Protein AF-0000000085147794 (afdb_homodimer)

Organism: Naumovozyma dairenensis (strain ATCC 10597 / BCRC 20456 / CBS 421 / NBRC 0211 / NRRL Y-12639) (NCBI:txid1071378)

Structure (mmCIF, N/CA/C/O backbone):
data_AF-0000000085147794-model_v1
#
loop_
_entity.id
_entity.type
_entity.pdbx_description
1 polymer 'Tubulin-specific chaperone A'
#
loop_
_atom_site.group_PDB
_atom_site.id
_atom_site.type_symbol
_atom_site.label_atom_id
_atom_site.label_alt_id
_atom_site.label_comp_id
_atom_site.label_asym_id
_atom_site.label_entity_id
_atom_site.label_seq_id
_atom_site.pdbx_PDB_ins_code
_atom_site.Cartn_x
_atom_site.Cartn_y
_atom_site.Cartn_z
_atom_site.occupancy
_atom_site.B_iso_or_equiv
_atom_site.auth_seq_id
_atom_site.auth_comp_id
_atom_site.auth_asym_id
_atom_site.auth_atom_id
_atom_site.pdbx_PDB_model_num
ATOM 1 N N . MET A 1 1 ? 13.633 -27.766 -1.157 1 77.5 1 MET A N 1
ATOM 2 C CA . MET A 1 1 ? 13.266 -28.203 -2.498 1 77.5 1 MET A CA 1
ATOM 3 C C . MET A 1 1 ? 12.625 -27.062 -3.291 1 77.5 1 MET A C 1
ATOM 5 O O . MET A 1 1 ? 12.062 -26.141 -2.707 1 77.5 1 MET A O 1
ATOM 9 N N . ALA A 1 2 ? 12.828 -27.062 -4.547 1 85.75 2 ALA A N 1
ATOM 10 C CA . ALA A 1 2 ? 12.25 -26.031 -5.406 1 85.75 2 ALA A CA 1
ATOM 11 C C . ALA A 1 2 ? 10.727 -26.094 -5.375 1 85.75 2 ALA A C 1
ATOM 13 O O . ALA A 1 2 ? 10.141 -27.172 -5.285 1 85.75 2 ALA A O 1
ATOM 14 N N . PRO A 1 3 ? 10.023 -24.969 -5.367 1 91.44 3 PRO A N 1
ATOM 15 C CA . PRO A 1 3 ? 8.562 -24.984 -5.379 1 91.44 3 PRO A CA 1
ATOM 16 C C . PRO A 1 3 ? 7.988 -25.594 -6.66 1 91.44 3 PRO A C 1
ATOM 18 O O . PRO A 1 3 ? 8.609 -25.5 -7.723 1 91.44 3 PRO A O 1
ATOM 21 N N . THR A 1 4 ? 6.832 -26.25 -6.461 1 94.56 4 THR A N 1
ATOM 22 C CA . THR A 1 4 ? 6.125 -26.766 -7.625 1 94.56 4 THR A CA 1
ATOM 23 C C . THR A 1 4 ? 5.363 -25.656 -8.344 1 94.56 4 THR A C 1
ATOM 25 O O . THR A 1 4 ? 5.234 -24.547 -7.816 1 94.56 4 THR A O 1
ATOM 28 N N . GLN A 1 5 ? 4.828 -25.906 -9.523 1 95.62 5 GLN A N 1
ATOM 29 C CA . GLN A 1 5 ? 4.008 -24.938 -10.234 1 95.62 5 GLN A CA 1
ATOM 30 C C . GLN A 1 5 ? 2.75 -24.578 -9.445 1 95.62 5 GLN A C 1
ATOM 32 O O . GLN A 1 5 ? 2.328 -23.422 -9.422 1 95.62 5 GLN A O 1
ATOM 37 N N . LEU A 1 6 ? 2.217 -25.609 -8.836 1 97.81 6 LEU A N 1
ATOM 38 C CA . LEU A 1 6 ? 1.036 -25.375 -8.016 1 97.81 6 LEU A CA 1
ATOM 39 C C . LEU A 1 6 ? 1.354 -24.422 -6.867 1 97.81 6 LEU A C 1
ATOM 41 O O . LEU A 1 6 ? 0.597 -23.484 -6.605 1 97.81 6 LEU A O 1
ATOM 45 N N . GLU A 1 7 ? 2.432 -24.641 -6.215 1 97.06 7 GLU A N 1
ATOM 46 C CA . GLU A 1 7 ? 2.836 -23.797 -5.09 1 97.06 7 GLU A CA 1
ATOM 47 C C . GLU A 1 7 ? 3.102 -22.375 -5.535 1 97.06 7 GLU A C 1
ATOM 49 O O . GLU A 1 7 ? 2.699 -21.422 -4.859 1 97.06 7 GLU A O 1
ATOM 54 N N . ILE A 1 8 ? 3.705 -22.234 -6.652 1 97.81 8 ILE A N 1
ATOM 55 C CA . ILE A 1 8 ? 4.07 -20.922 -7.16 1 97.81 8 ILE A CA 1
ATOM 56 C C . ILE A 1 8 ? 2.807 -20.125 -7.473 1 97.81 8 ILE A C 1
ATOM 58 O O . ILE A 1 8 ? 2.67 -18.969 -7.043 1 97.81 8 ILE A O 1
ATOM 62 N N . LYS A 1 9 ? 1.927 -20.719 -8.141 1 98.5 9 LYS A N 1
ATOM 63 C CA . LYS A 1 9 ? 0.694 -20.047 -8.523 1 98.5 9 LYS A CA 1
ATOM 64 C C . LYS A 1 9 ? -0.167 -19.734 -7.305 1 98.5 9 LYS A C 1
ATOM 66 O O . LYS A 1 9 ? -0.75 -18.656 -7.207 1 98.5 9 LYS A O 1
ATOM 71 N N . THR A 1 10 ? -0.237 -20.656 -6.402 1 98.75 10 THR A N 1
ATOM 72 C CA . THR A 1 10 ? -1.033 -20.469 -5.195 1 98.75 10 THR A CA 1
ATOM 73 C C . THR A 1 10 ? -0.467 -19.328 -4.352 1 98.75 10 THR A C 1
ATOM 75 O O . THR A 1 10 ? -1.203 -18.422 -3.941 1 98.75 10 THR A O 1
ATOM 78 N N . LYS A 1 11 ? 0.81 -19.328 -4.117 1 98.31 11 LYS A N 1
ATOM 79 C CA . LYS A 1 11 ? 1.445 -18.312 -3.281 1 98.31 11 LYS A CA 1
ATOM 80 C C . LYS A 1 11 ? 1.36 -16.922 -3.928 1 98.31 11 LYS A C 1
ATOM 82 O O . LYS A 1 11 ? 1.238 -15.922 -3.234 1 98.31 11 LYS A O 1
ATOM 87 N N . ALA A 1 12 ? 1.44 -16.906 -5.223 1 98.62 12 ALA A N 1
ATOM 88 C CA . ALA A 1 12 ? 1.316 -15.633 -5.93 1 98.62 12 ALA A CA 1
ATOM 89 C C . ALA A 1 12 ? -0.045 -14.992 -5.672 1 98.62 12 ALA A C 1
ATOM 91 O O . ALA A 1 12 ? -0.132 -13.797 -5.383 1 98.62 12 ALA A O 1
ATOM 92 N N . LEU A 1 13 ? -1.039 -15.773 -5.766 1 98.88 13 LEU A N 1
ATOM 93 C CA . LEU A 1 13 ? -2.379 -15.25 -5.508 1 98.88 13 LEU A CA 1
ATOM 94 C C . LEU A 1 13 ? -2.541 -14.867 -4.043 1 98.88 13 LEU A C 1
ATOM 96 O O . LEU A 1 13 ? -3.133 -13.828 -3.732 1 98.88 13 LEU A O 1
ATOM 100 N N . GLN A 1 14 ? -2 -15.641 -3.166 1 98.81 14 GLN A N 1
ATOM 101 C CA . GLN A 1 14 ? -2.092 -15.367 -1.737 1 98.81 14 GLN A CA 1
ATOM 102 C C . GLN A 1 14 ? -1.396 -14.047 -1.387 1 98.81 14 GLN A C 1
ATOM 104 O O . GLN A 1 14 ? -1.86 -13.312 -0.517 1 98.81 14 GLN A O 1
ATOM 109 N N . ARG A 1 15 ? -0.314 -13.758 -2.061 1 98.44 15 ARG A N 1
ATOM 110 C CA . ARG A 1 15 ? 0.403 -12.508 -1.826 1 98.44 15 ARG A CA 1
ATOM 111 C C . ARG A 1 15 ? -0.451 -11.305 -2.211 1 98.44 15 ARG A C 1
ATOM 113 O O . ARG A 1 15 ? -0.467 -10.297 -1.503 1 98.44 15 ARG A O 1
ATOM 120 N N . LEU A 1 16 ? -1.215 -11.453 -3.264 1 98.81 16 LEU A N 1
ATOM 121 C CA . LEU A 1 16 ? -2.066 -10.352 -3.703 1 98.81 16 LEU A CA 1
ATOM 122 C C . LEU A 1 16 ? -3.262 -10.188 -2.771 1 98.81 16 LEU A C 1
ATOM 124 O O . LEU A 1 16 ? -3.705 -9.062 -2.52 1 98.81 16 LEU A O 1
ATOM 128 N N . ILE A 1 17 ? -3.742 -11.25 -2.275 1 98.69 17 ILE A N 1
ATOM 129 C CA . ILE A 1 17 ? -4.832 -11.219 -1.304 1 98.69 17 ILE A CA 1
ATOM 130 C C . ILE A 1 17 ? -4.371 -10.5 -0.038 1 98.69 17 ILE A C 1
ATOM 132 O O . ILE A 1 17 ? -5.098 -9.672 0.515 1 98.69 17 ILE A O 1
ATOM 136 N N . LYS A 1 18 ? -3.191 -10.781 0.367 1 97.94 18 LYS A N 1
ATOM 137 C CA . LYS A 1 18 ? -2.602 -10.102 1.513 1 97.94 18 LYS A CA 1
ATOM 138 C C . LYS A 1 18 ? -2.475 -8.602 1.25 1 97.94 18 LYS A C 1
ATOM 140 O O . LYS A 1 18 ? -2.791 -7.781 2.117 1 97.94 18 LYS A O 1
ATOM 145 N N . GLU A 1 19 ? -1.997 -8.25 0.074 1 97.94 19 GLU A N 1
ATOM 146 C CA . GLU A 1 19 ? -1.879 -6.84 -0.288 1 97.94 19 GLU A CA 1
ATOM 147 C C . GLU A 1 19 ? -3.232 -6.137 -0.231 1 97.94 19 GLU A C 1
ATOM 149 O O . GLU A 1 19 ? -3.338 -5.016 0.269 1 97.94 19 GLU A O 1
ATOM 154 N N . GLU A 1 20 ? -4.234 -6.785 -0.766 1 98.12 20 GLU A N 1
ATOM 155 C CA . GLU A 1 20 ? -5.582 -6.227 -0.726 1 98.12 20 GLU A CA 1
ATOM 156 C C . GLU A 1 20 ? -6.016 -5.93 0.707 1 98.12 20 GLU A C 1
ATOM 158 O O . GLU A 1 20 ? -6.531 -4.848 0.994 1 98.12 20 GLU A O 1
ATOM 163 N N . SER A 1 21 ? -5.812 -6.828 1.584 1 97.12 21 SER A N 1
ATOM 164 C CA . SER A 1 21 ? -6.199 -6.648 2.98 1 97.12 21 SER A CA 1
ATOM 165 C C . SER A 1 21 ? -5.441 -5.488 3.617 1 97.12 21 SER A C 1
ATOM 167 O O . SER A 1 21 ? -6.016 -4.715 4.391 1 97.12 21 SER A O 1
ATOM 169 N N . TYR A 1 22 ? -4.184 -5.391 3.215 1 95.88 22 TYR A N 1
ATOM 170 C CA . TYR A 1 22 ? -3.359 -4.305 3.732 1 95.88 22 TYR A CA 1
ATOM 171 C C . TYR A 1 22 ? -3.879 -2.953 3.262 1 95.88 22 TYR A C 1
ATOM 173 O O . TYR A 1 22 ? -4.051 -2.033 4.062 1 95.88 22 TYR A O 1
ATOM 181 N N . TYR A 1 23 ? -4.164 -2.809 1.968 1 97.12 23 TYR A N 1
ATOM 182 C CA . TYR A 1 23 ? -4.602 -1.537 1.4 1 97.12 23 TYR A CA 1
ATOM 183 C C . TYR A 1 23 ? -5.984 -1.157 1.912 1 97.12 23 TYR A C 1
ATOM 185 O O . TYR A 1 23 ? -6.258 0.019 2.16 1 97.12 23 TYR A O 1
ATOM 193 N N . LYS A 1 24 ? -6.812 -2.131 2.137 1 97.44 24 LYS A N 1
ATOM 194 C CA . LYS A 1 24 ? -8.141 -1.863 2.68 1 97.44 24 LYS A CA 1
ATOM 195 C C . LYS A 1 24 ? -8.055 -1.348 4.113 1 97.44 24 LYS A C 1
ATOM 197 O O . LYS A 1 24 ? -8.789 -0.433 4.496 1 97.44 24 LYS A O 1
ATOM 202 N N . GLU A 1 25 ? -7.16 -1.962 4.859 1 97.38 25 GLU A N 1
ATOM 203 C CA . GLU A 1 25 ? -6.961 -1.488 6.227 1 97.38 25 GLU A CA 1
ATOM 204 C C . GLU A 1 25 ? -6.398 -0.07 6.242 1 97.38 25 GLU A C 1
ATOM 206 O O . GLU A 1 25 ? -6.82 0.764 7.043 1 97.38 25 GLU A O 1
ATOM 211 N N . GLU A 1 26 ? -5.457 0.189 5.344 1 97.5 26 GLU A N 1
ATOM 212 C CA . GLU A 1 26 ? -4.898 1.531 5.215 1 97.5 26 GLU A CA 1
ATOM 213 C C . GLU A 1 26 ? -5.98 2.549 4.863 1 97.5 26 GLU A C 1
ATOM 215 O O . GLU A 1 26 ? -6.066 3.611 5.48 1 97.5 26 GLU A O 1
ATOM 220 N N . ILE A 1 27 ? -6.801 2.217 3.938 1 98.25 27 ILE A N 1
ATOM 221 C CA . ILE A 1 27 ? -7.887 3.088 3.494 1 98.25 27 ILE A CA 1
ATOM 222 C C . ILE A 1 27 ? -8.867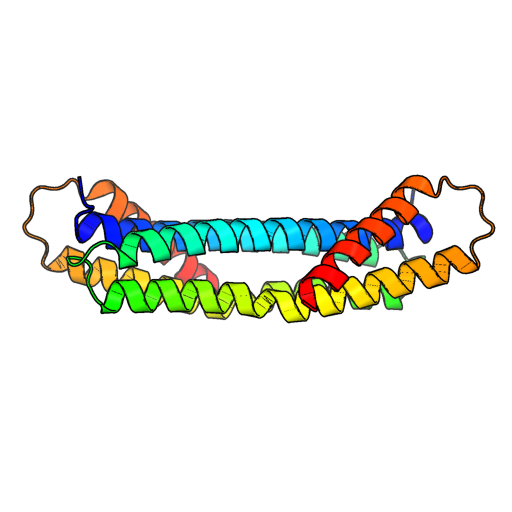 3.316 4.645 1 98.25 27 ILE A C 1
ATOM 224 O O . ILE A 1 27 ? -9.305 4.445 4.879 1 98.25 27 ILE A O 1
ATOM 228 N N . LYS A 1 28 ? -9.141 2.252 5.352 1 98.5 28 LYS A N 1
ATOM 229 C CA . LYS A 1 28 ? -10.039 2.355 6.496 1 98.5 28 LYS A CA 1
ATOM 230 C C . LYS A 1 28 ? -9.516 3.348 7.523 1 98.5 28 LYS A C 1
ATOM 232 O O . LYS A 1 28 ? -10.258 4.199 8.016 1 98.5 28 LYS A O 1
ATOM 237 N N . GLU A 1 29 ? -8.273 3.277 7.812 1 98.12 29 GLU A N 1
ATOM 238 C CA . GLU A 1 29 ? -7.648 4.176 8.781 1 98.12 29 GLU A CA 1
ATOM 239 C C . GLU A 1 29 ? -7.652 5.617 8.273 1 98.12 29 GLU A C 1
ATOM 241 O O . GLU A 1 29 ? -7.938 6.543 9.039 1 98.12 29 GLU A O 1
ATOM 246 N N . GLN A 1 30 ? -7.355 5.812 6.992 1 98.31 30 GLN A N 1
ATOM 247 C CA . GLN A 1 30 ? -7.34 7.145 6.402 1 98.31 30 GLN A CA 1
ATOM 248 C C . GLN A 1 30 ? -8.742 7.754 6.379 1 98.31 30 GLN A C 1
ATOM 250 O O . GLN A 1 30 ? -8.914 8.93 6.691 1 98.31 30 GLN A O 1
ATOM 255 N N . LYS A 1 31 ? -9.672 6.902 6.07 1 98.69 31 LYS A N 1
ATOM 256 C CA . LYS A 1 31 ? -11.055 7.371 6.035 1 98.69 31 LYS A CA 1
ATOM 257 C C . LYS A 1 31 ? -11.523 7.812 7.422 1 98.69 31 LYS A C 1
ATOM 259 O O . LYS A 1 31 ? -12.164 8.852 7.566 1 98.69 31 LYS A O 1
ATOM 264 N N . ALA A 1 32 ? -11.188 7.035 8.406 1 98.31 32 ALA A N 1
ATOM 265 C CA . ALA A 1 32 ? -11.555 7.379 9.781 1 98.31 32 ALA A CA 1
ATOM 266 C C . ALA A 1 32 ? -10.938 8.711 10.195 1 98.31 32 ALA A C 1
ATOM 268 O O . ALA A 1 32 ? -11.602 9.531 10.836 1 98.31 32 ALA A O 1
ATOM 269 N N . ASN A 1 33 ? -9.727 8.953 9.812 1 97.25 33 ASN A N 1
ATOM 270 C CA . ASN A 1 33 ? -9.039 10.195 10.133 1 97.25 33 ASN A CA 1
ATOM 271 C C . ASN A 1 33 ? -9.688 11.391 9.43 1 97.25 33 ASN A C 1
ATOM 273 O O . ASN A 1 33 ? -9.945 12.414 10.055 1 97.25 33 ASN A O 1
ATOM 277 N N . VAL A 1 34 ? -9.961 11.25 8.141 1 98.12 34 VAL A N 1
ATOM 278 C CA . VAL A 1 34 ? -10.562 12.312 7.34 1 98.12 34 VAL A CA 1
ATOM 279 C C . VAL A 1 34 ? -11.938 12.664 7.906 1 98.12 34 VAL A C 1
ATOM 281 O O . VAL A 1 34 ? -12.281 13.836 8.031 1 98.12 34 VAL A O 1
ATOM 284 N N . GLU A 1 35 ? -12.688 11.609 8.312 1 97.75 35 GLU A N 1
ATOM 285 C CA . GLU A 1 35 ? -14.008 11.844 8.891 1 97.75 35 GLU A CA 1
ATOM 286 C C . GLU A 1 35 ? -13.914 12.602 10.203 1 97.75 35 GLU A C 1
ATOM 288 O O . GLU A 1 35 ? -14.711 13.508 10.469 1 97.75 35 GLU A O 1
ATOM 293 N N . LYS A 1 36 ? -12.945 12.289 10.984 1 96.31 36 LYS A N 1
ATOM 294 C CA . LYS A 1 36 ? -12.711 12.992 12.242 1 96.31 36 LYS A CA 1
ATOM 295 C C . LYS A 1 36 ? -12.359 14.453 12 1 96.31 36 LYS A C 1
ATOM 297 O O . LYS A 1 36 ? -12.875 15.344 12.68 1 96.31 36 LYS A O 1
ATOM 302 N N . LEU A 1 37 ? -11.531 14.758 11.008 1 96.25 37 LEU A N 1
ATOM 303 C CA . LEU A 1 37 ? -11.109 16.125 10.695 1 96.25 37 LEU A CA 1
ATOM 304 C C . LEU A 1 37 ? -12.273 16.938 10.156 1 96.25 37 LEU A C 1
ATOM 306 O O . LEU A 1 37 ? -12.383 18.141 10.445 1 96.25 37 LEU A O 1
ATOM 310 N N . LYS A 1 38 ? -13.18 16.281 9.422 1 96.38 38 LYS A N 1
ATOM 311 C CA . LYS A 1 38 ? -14.336 16.953 8.836 1 96.38 38 LYS A CA 1
ATOM 312 C C . LYS A 1 38 ? -15.289 17.438 9.922 1 96.38 38 LYS A C 1
ATOM 314 O O . LYS A 1 38 ? -16.031 18.406 9.711 1 96.38 38 LYS A O 1
ATOM 319 N N . GLN A 1 39 ? -15.234 16.859 11.125 1 95 39 GLN A N 1
ATOM 320 C CA . GLN A 1 39 ? -16.172 17.156 12.203 1 95 39 GLN A CA 1
ATOM 321 C C . GLN A 1 39 ? -15.648 18.312 13.07 1 95 39 GLN A C 1
ATOM 323 O O . GLN A 1 39 ? -16.375 18.828 13.914 1 95 39 GLN A O 1
ATOM 328 N N . ASP A 1 40 ? -14.445 18.656 12.781 1 92.12 40 ASP A N 1
ATOM 329 C CA . ASP A 1 40 ? -13.844 19.734 13.555 1 92.12 40 ASP A CA 1
ATOM 330 C C . ASP A 1 40 ? -13.742 21.016 12.734 1 92.12 40 ASP A C 1
ATOM 332 O O . ASP A 1 40 ? -12.93 21.109 11.812 1 92.12 40 ASP A O 1
ATOM 336 N N . SER A 1 41 ? -14.523 22.016 13.094 1 90.06 41 SER A N 1
ATOM 337 C CA . SER A 1 41 ? -14.617 23.266 12.344 1 90.06 41 SER A CA 1
ATOM 338 C C . SER A 1 41 ? -13.352 24.094 12.484 1 90.06 41 SER A C 1
ATOM 340 O O . SER A 1 41 ? -13.133 25.047 11.734 1 90.06 41 SER A O 1
ATOM 342 N N . ASN A 1 42 ? -12.5 23.766 13.383 1 90.62 42 ASN A N 1
ATOM 343 C CA . ASN A 1 42 ? -11.281 24.547 13.625 1 90.62 42 ASN A CA 1
ATOM 344 C C . ASN A 1 42 ? -10.125 24.031 12.773 1 90.62 42 ASN A C 1
ATOM 346 O O . ASN A 1 42 ? -9.039 24.625 12.773 1 90.62 42 ASN A O 1
ATOM 350 N N . VAL A 1 43 ? -10.344 23 12.023 1 94.19 43 VAL A N 1
ATOM 351 C CA . VAL A 1 43 ? -9.297 22.438 11.18 1 94.19 43 VAL A CA 1
ATOM 352 C C . VAL A 1 43 ? -9.086 23.328 9.961 1 94.19 43 VAL A C 1
ATOM 354 O O . VAL A 1 43 ? -10.047 23.766 9.328 1 94.19 43 VAL A O 1
ATOM 357 N N . ASP A 1 44 ? -7.883 23.562 9.594 1 94.88 44 ASP A N 1
ATOM 358 C CA . ASP A 1 44 ? -7.523 24.297 8.383 1 94.88 44 ASP A CA 1
ATOM 359 C C . ASP A 1 44 ? -7.992 23.562 7.133 1 94.88 44 ASP A C 1
ATOM 361 O O . ASP A 1 44 ? -7.68 22.375 6.949 1 94.88 44 ASP A O 1
ATOM 365 N N . PRO A 1 45 ? -8.727 24.281 6.348 1 96.56 45 PRO A N 1
ATOM 366 C CA . PRO A 1 45 ? -9.242 23.625 5.137 1 96.56 45 PRO A CA 1
ATOM 367 C C . PRO A 1 45 ? -8.125 23.078 4.254 1 96.56 45 PRO A C 1
ATOM 369 O O . PRO A 1 45 ? -8.312 22.062 3.574 1 96.56 45 PRO A O 1
ATOM 372 N N . TYR A 1 46 ? -7.094 23.703 4.266 1 97.19 46 TYR A N 1
ATOM 373 C CA . TYR A 1 46 ? -5.949 23.234 3.488 1 97.19 46 TYR A CA 1
ATOM 374 C C . TYR A 1 46 ? -5.453 21.891 4 1 97.19 46 TYR A C 1
ATOM 376 O O . TYR A 1 4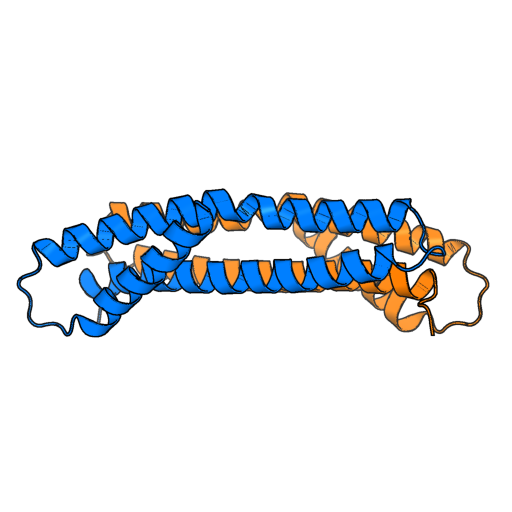6 ? -5.199 20.969 3.213 1 97.19 46 TYR A O 1
ATOM 384 N N . ASP A 1 47 ? -5.285 21.734 5.258 1 97.19 47 ASP A N 1
ATOM 385 C CA . ASP A 1 47 ? -4.84 20.484 5.863 1 97.19 47 ASP A CA 1
ATOM 386 C C . ASP A 1 47 ? -5.809 19.344 5.551 1 97.19 47 ASP A C 1
ATOM 388 O O . ASP A 1 47 ? -5.387 18.25 5.191 1 97.19 47 ASP A O 1
ATOM 392 N N . LEU A 1 48 ? -7.066 19.672 5.715 1 97.88 48 LEU A N 1
ATOM 393 C CA . LEU A 1 48 ? -8.078 18.672 5.41 1 97.88 48 LEU A CA 1
ATOM 394 C C . LEU A 1 48 ? -8 18.234 3.947 1 97.88 48 LEU A C 1
ATOM 396 O O . LEU A 1 48 ? -8.008 17.047 3.645 1 97.88 48 LEU A O 1
ATOM 400 N N . LYS A 1 49 ? -7.906 19.172 3.051 1 98.19 49 LYS A N 1
ATOM 401 C CA . LYS A 1 49 ? -7.824 18.891 1.622 1 98.19 49 LYS A CA 1
ATOM 402 C C . LYS A 1 49 ? -6.641 17.969 1.315 1 98.19 49 LYS A C 1
ATOM 404 O O . LYS A 1 49 ? -6.773 17.016 0.544 1 98.19 49 LYS A O 1
ATOM 409 N N . LYS A 1 50 ? -5.539 18.219 1.938 1 98 50 LYS A N 1
ATOM 410 C CA . LYS A 1 50 ? -4.34 17.422 1.692 1 98 50 LYS A CA 1
ATOM 411 C C . LYS A 1 50 ? -4.52 16 2.199 1 98 50 LYS A C 1
ATOM 413 O O . LYS A 1 50 ? -4.086 15.047 1.549 1 98 50 LYS A O 1
ATOM 418 N N . GLN A 1 51 ? -5.156 15.797 3.305 1 98.12 51 GLN A N 1
ATOM 419 C CA . GLN A 1 51 ? -5.402 14.453 3.826 1 98.12 51 GLN A CA 1
ATOM 420 C C . GLN A 1 51 ? -6.395 13.695 2.949 1 98.12 51 GLN A C 1
ATOM 422 O O . GLN A 1 51 ? -6.246 12.492 2.729 1 98.12 51 GLN A O 1
ATOM 427 N N . VAL A 1 52 ? -7.352 14.406 2.398 1 98.69 52 VAL A N 1
ATOM 428 C CA . VAL A 1 52 ? -8.305 13.805 1.473 1 98.69 52 VAL A CA 1
ATOM 429 C C . VAL A 1 52 ? -7.574 13.336 0.216 1 98.69 52 VAL A C 1
ATOM 431 O O . VAL A 1 52 ? -7.828 12.234 -0.283 1 98.69 52 VAL A O 1
ATOM 434 N N . GLU A 1 53 ? -6.672 14.117 -0.271 1 98.62 53 GLU A N 1
ATOM 435 C CA . GLU A 1 53 ? -5.895 13.75 -1.451 1 98.62 53 GLU A CA 1
ATOM 436 C C . GLU A 1 53 ? -5.086 12.477 -1.201 1 98.62 53 GLU A C 1
ATOM 438 O O . GLU A 1 53 ? -4.969 11.625 -2.084 1 98.62 53 GLU A O 1
ATOM 443 N N . VAL A 1 54 ? -4.512 12.336 -0.013 1 98.44 54 VAL A N 1
ATOM 444 C CA . VAL A 1 54 ? -3.738 11.148 0.336 1 98.44 54 VAL A CA 1
ATOM 445 C C . VAL A 1 54 ? -4.645 9.922 0.328 1 98.44 54 VAL A C 1
ATOM 447 O O . VAL A 1 54 ? -4.273 8.867 -0.193 1 98.44 54 VAL A O 1
ATOM 450 N N . LEU A 1 55 ? -5.855 10.078 0.872 1 98.62 55 LEU A N 1
ATOM 451 C CA . LEU A 1 55 ? -6.848 9.008 0.87 1 98.62 55 LEU A CA 1
ATOM 452 C C . LEU A 1 55 ? -7.211 8.602 -0.556 1 98.62 55 LEU A C 1
ATOM 454 O O . LEU A 1 55 ? -7.203 7.418 -0.891 1 98.62 55 LEU A O 1
ATOM 458 N N . GLU A 1 56 ? -7.453 9.57 -1.424 1 98.38 56 GLU A N 1
ATOM 459 C CA . GLU A 1 56 ? -7.824 9.312 -2.812 1 98.38 56 GLU A CA 1
ATOM 460 C C . GLU A 1 56 ? -6.699 8.617 -3.568 1 98.38 56 GLU A C 1
ATOM 462 O O . GLU A 1 56 ? -6.953 7.723 -4.379 1 98.38 56 GLU A O 1
ATOM 467 N N . ASP A 1 57 ? -5.469 9 -3.299 1 97.5 57 ASP A N 1
ATOM 468 C CA . ASP A 1 57 ? -4.316 8.344 -3.912 1 97.5 57 ASP A CA 1
ATOM 469 C C . ASP A 1 57 ? -4.273 6.863 -3.564 1 97.5 57 ASP A C 1
ATOM 471 O O . ASP A 1 57 ? -4.023 6.02 -4.43 1 97.5 57 ASP A O 1
ATOM 475 N N . THR A 1 58 ? -4.531 6.555 -2.281 1 97.56 58 THR A N 1
ATOM 476 C CA . THR A 1 58 ? -4.504 5.164 -1.845 1 97.56 58 THR A CA 1
ATOM 477 C C . THR A 1 58 ? -5.66 4.383 -2.463 1 97.56 58 THR A C 1
ATOM 479 O O . THR A 1 58 ? -5.477 3.25 -2.914 1 97.56 58 THR A O 1
ATOM 482 N N . GLU A 1 59 ? -6.848 4.98 -2.586 1 97.81 59 GLU A N 1
ATOM 483 C CA . GLU A 1 59 ? -8.016 4.324 -3.16 1 97.81 59 GLU A CA 1
ATOM 484 C C . GLU A 1 59 ? -7.801 4.008 -4.641 1 97.81 59 GLU A C 1
ATOM 486 O O . GLU A 1 59 ? -8.32 3.014 -5.148 1 97.81 59 GLU A O 1
ATOM 491 N N . ARG A 1 60 ? -7.059 4.766 -5.289 1 96.81 60 ARG A N 1
ATOM 492 C CA . ARG A 1 60 ? -6.84 4.621 -6.727 1 96.81 60 ARG A CA 1
ATOM 493 C C . ARG A 1 60 ? -5.996 3.385 -7.027 1 96.81 60 ARG A C 1
ATOM 495 O O . ARG A 1 60 ? -5.918 2.949 -8.18 1 96.81 60 ARG A O 1
ATOM 502 N N . LEU A 1 61 ? -5.453 2.764 -5.98 1 95.5 61 LEU A N 1
ATOM 503 C CA . LEU A 1 61 ? -4.625 1.576 -6.172 1 95.5 61 LEU A CA 1
ATOM 504 C C . LEU A 1 61 ? -5.488 0.323 -6.262 1 95.5 61 LEU A C 1
ATOM 506 O O . LEU A 1 61 ? -5.051 -0.699 -6.797 1 95.5 61 LEU A O 1
ATOM 510 N N . LEU A 1 62 ? -6.703 0.456 -5.789 1 97.25 62 LEU A N 1
ATOM 511 C CA . LEU A 1 62 ? -7.523 -0.741 -5.621 1 97.25 62 LEU A CA 1
ATOM 512 C C . LEU A 1 62 ? -7.965 -1.291 -6.973 1 97.25 62 LEU A C 1
ATOM 514 O O . LEU A 1 62 ? -7.926 -2.502 -7.195 1 97.25 62 LEU A O 1
ATOM 518 N N . PRO A 1 63 ? -8.328 -0.476 -7.934 1 97.38 63 PRO A N 1
ATOM 519 C CA . PRO A 1 63 ? -8.766 -1.026 -9.219 1 97.38 63 PRO A CA 1
ATOM 520 C C . PRO A 1 63 ? -7.672 -1.845 -9.906 1 97.38 63 PRO A C 1
ATOM 522 O O . PRO A 1 63 ? -7.941 -2.947 -10.391 1 97.38 63 PRO A O 1
ATOM 525 N N . THR A 1 64 ? -6.457 -1.338 -9.93 1 97.25 64 THR A N 1
ATOM 526 C CA . THR A 1 64 ? -5.348 -2.053 -10.547 1 97.25 64 THR A CA 1
ATOM 527 C C . THR A 1 64 ? -5.051 -3.348 -9.797 1 97.25 64 THR A C 1
ATOM 529 O O . THR A 1 64 ? -4.797 -4.387 -10.414 1 97.25 64 THR A O 1
ATOM 532 N N . LEU A 1 65 ? -5.109 -3.291 -8.453 1 98.06 65 LEU A N 1
ATOM 533 C CA . LEU A 1 65 ? -4.863 -4.484 -7.648 1 98.06 65 LEU A C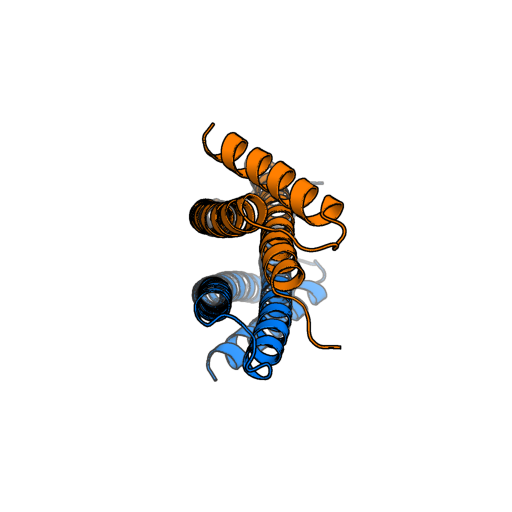A 1
ATOM 534 C C . LEU A 1 65 ? -5.91 -5.555 -7.93 1 98.06 65 LEU A C 1
ATOM 536 O O . LEU A 1 65 ? -5.578 -6.734 -8.062 1 98.06 65 LEU A O 1
ATOM 540 N N . TYR A 1 66 ? -7.168 -5.121 -8.062 1 98.38 66 TYR A N 1
ATOM 541 C CA . TYR A 1 66 ? -8.234 -6.086 -8.32 1 98.38 66 TYR A CA 1
ATOM 542 C C . TYR A 1 66 ? -8.094 -6.703 -9.703 1 98.38 66 TYR A C 1
ATOM 544 O O . TYR A 1 66 ? -8.375 -7.887 -9.898 1 98.38 66 TYR A O 1
ATOM 552 N N . THR A 1 67 ? -7.641 -5.902 -10.633 1 98.19 67 THR A N 1
ATOM 553 C CA . THR A 1 67 ? -7.359 -6.445 -11.961 1 98.19 67 THR A CA 1
ATOM 554 C C . THR A 1 67 ? -6.277 -7.52 -11.883 1 98.19 67 THR A C 1
ATOM 556 O O . THR A 1 67 ? -6.41 -8.586 -12.492 1 98.19 67 THR A O 1
ATOM 559 N N . LYS A 1 68 ? -5.211 -7.305 -11.086 1 98.56 68 LYS A N 1
ATOM 560 C CA . LYS A 1 68 ? -4.141 -8.281 -10.922 1 98.56 68 LYS A CA 1
ATOM 561 C C . LYS A 1 68 ? -4.641 -9.523 -10.195 1 98.56 68 LYS A C 1
ATOM 563 O O . LYS A 1 68 ? -4.316 -10.648 -10.578 1 98.56 68 LYS A O 1
ATOM 568 N N . ILE A 1 69 ? -5.441 -9.289 -9.195 1 98.81 69 ILE A N 1
ATOM 569 C CA . ILE A 1 69 ? -5.996 -10.422 -8.453 1 98.81 69 ILE A CA 1
ATOM 570 C C . ILE A 1 69 ? -6.82 -11.297 -9.391 1 98.81 69 ILE A C 1
ATOM 572 O O . ILE A 1 69 ? -6.715 -12.531 -9.352 1 98.81 69 ILE A O 1
ATOM 576 N N . GLU A 1 70 ? -7.57 -10.664 -10.25 1 98.69 70 GLU A N 1
ATOM 577 C CA . GLU A 1 70 ? -8.391 -11.422 -11.195 1 98.69 70 GLU A CA 1
ATOM 578 C C . GLU A 1 70 ? -7.523 -12.227 -12.156 1 98.69 70 GLU A C 1
ATOM 580 O O . GLU A 1 70 ? -7.797 -13.398 -12.422 1 98.69 70 GLU A O 1
ATOM 585 N N . GLU A 1 71 ? -6.531 -11.625 -12.688 1 98.62 71 GLU A N 1
ATOM 586 C CA . GLU A 1 71 ? -5.621 -12.297 -13.609 1 98.62 71 GLU A CA 1
ATOM 587 C C . GLU A 1 71 ? -4.965 -13.508 -12.953 1 98.62 71 GLU A C 1
ATOM 589 O O . GLU A 1 71 ? -4.895 -14.586 -13.555 1 98.62 71 GLU A O 1
ATOM 594 N N . PHE A 1 72 ? -4.469 -13.344 -11.711 1 98.88 72 PHE A N 1
ATOM 595 C CA . PHE A 1 72 ? -3.783 -14.422 -11.008 1 98.88 72 PHE A CA 1
ATOM 596 C C . PHE A 1 72 ? -4.766 -15.516 -10.609 1 98.88 72 PHE A C 1
ATOM 598 O O . PHE A 1 72 ? -4.434 -16.703 -10.656 1 98.88 72 PHE A O 1
ATOM 605 N N . LYS A 1 73 ? -5.918 -15.109 -10.219 1 98.88 73 LYS A N 1
ATOM 606 C CA . LYS A 1 73 ? -6.973 -16.062 -9.891 1 98.88 73 LYS A CA 1
ATOM 607 C C . LYS A 1 73 ? -7.309 -16.938 -11.086 1 98.88 73 LYS A C 1
ATOM 609 O O . LYS A 1 73 ? -7.359 -18.172 -10.969 1 98.88 73 LYS A O 1
ATOM 614 N N . GLU A 1 74 ? -7.52 -16.297 -12.242 1 98.69 74 GLU A N 1
ATOM 615 C CA . GLU A 1 74 ? -7.863 -17.047 -13.445 1 98.69 74 GLU A CA 1
ATOM 616 C C . GLU A 1 74 ? -6.742 -18 -13.844 1 98.69 74 GLU A C 1
ATOM 618 O O . GLU A 1 74 ? -7 -19.125 -14.281 1 98.69 74 GLU A O 1
ATOM 623 N N . ASN A 1 75 ? -5.52 -17.531 -13.703 1 98.56 75 ASN A N 1
ATOM 624 C CA . ASN A 1 75 ? -4.359 -18.375 -13.984 1 98.56 75 ASN A CA 1
ATOM 625 C C . ASN A 1 75 ? -4.34 -19.625 -13.109 1 98.56 75 ASN A C 1
ATOM 627 O O . ASN A 1 75 ? -4.137 -20.734 -13.602 1 98.56 75 ASN A O 1
ATOM 631 N N . LEU A 1 76 ? -4.547 -19.516 -11.836 1 98.75 76 LEU A N 1
ATOM 632 C CA . LEU A 1 76 ? -4.566 -20.641 -10.906 1 98.75 76 LEU A CA 1
ATOM 633 C C . LEU A 1 76 ? -5.75 -21.547 -11.18 1 98.75 76 LEU A C 1
ATOM 635 O O . LEU A 1 76 ? -5.613 -22.781 -11.164 1 98.75 76 LEU A O 1
ATOM 639 N N . GLU A 1 77 ? -6.875 -20.938 -11.547 1 98.75 77 GLU A N 1
ATOM 640 C CA . GLU A 1 77 ? -8.07 -21.734 -11.844 1 98.75 77 GLU A CA 1
ATOM 641 C C . GLU A 1 77 ? -7.859 -22.609 -13.07 1 98.75 77 GLU A C 1
ATOM 643 O O . GLU A 1 77 ? -8.227 -23.781 -13.062 1 98.75 77 GLU A O 1
ATOM 648 N N . GLN A 1 78 ? -7.32 -22.016 -14.055 1 98.44 78 GLN A N 1
ATOM 649 C CA . GLN A 1 78 ? -7.047 -22.766 -15.273 1 98.44 78 GLN A CA 1
ATOM 650 C C . GLN A 1 78 ? -6.082 -23.922 -15.008 1 98.44 78 GLN A C 1
ATOM 652 O O . GLN A 1 78 ? -6.262 -25.031 -15.523 1 98.44 78 GLN A O 1
ATOM 657 N N . PHE A 1 79 ? -5.039 -23.656 -14.195 1 98.38 79 PHE A N 1
ATOM 658 C CA . PHE A 1 79 ? -4.078 -24.688 -13.836 1 98.38 79 PHE A CA 1
ATOM 659 C C . PHE A 1 79 ? -4.758 -25.828 -13.07 1 98.38 79 PHE A C 1
ATOM 661 O O . PHE A 1 79 ? -4.496 -27 -13.328 1 98.38 79 PHE A O 1
ATOM 668 N N . LEU A 1 80 ? -5.699 -25.484 -12.164 1 98.56 80 LEU A N 1
ATOM 669 C CA . LEU A 1 80 ? -6.375 -26.469 -11.312 1 98.56 80 LEU A CA 1
ATOM 670 C C . LEU A 1 80 ? -7.312 -27.344 -12.133 1 98.56 80 LEU A C 1
ATOM 672 O O . LEU A 1 80 ? -7.527 -28.516 -11.789 1 98.56 80 LEU A O 1
ATOM 676 N N . GLN A 1 81 ? -7.805 -26.828 -13.203 1 97.56 81 GLN A N 1
ATOM 677 C CA . GLN A 1 81 ? -8.742 -27.578 -14.047 1 97.56 81 GLN A CA 1
ATOM 678 C C . GLN A 1 81 ? -8.062 -28.766 -14.703 1 97.56 81 GLN A C 1
ATOM 680 O O . GLN A 1 81 ? -8.688 -29.812 -14.891 1 97.56 81 GLN A O 1
ATOM 685 N N . SER A 1 82 ? -6.805 -28.672 -14.969 1 96 82 SER A N 1
ATOM 686 C CA . SER A 1 82 ? -6.102 -29.734 -15.672 1 96 82 SER A CA 1
ATOM 687 C C . SER A 1 82 ? -5.094 -30.438 -14.766 1 96 82 SER A C 1
ATOM 689 O O . SER A 1 82 ? -4.285 -31.234 -15.227 1 96 82 SER A O 1
ATOM 691 N N . TYR A 1 83 ? -5.105 -30.062 -13.516 1 97 83 TYR A N 1
ATOM 692 C CA . TYR A 1 83 ? -4.109 -30.594 -12.586 1 97 83 TYR A CA 1
ATOM 693 C C . TYR A 1 83 ? -4.398 -32.031 -12.25 1 97 83 TYR A C 1
ATOM 695 O O . TYR A 1 83 ? -5.508 -32.375 -11.836 1 97 83 TYR A O 1
ATOM 703 N N . ASP A 1 84 ? -3.41 -32.969 -12.5 1 96.06 84 ASP A N 1
ATOM 704 C CA . ASP A 1 84 ? -3.582 -34.375 -12.25 1 96.06 84 ASP A CA 1
ATOM 705 C C . ASP A 1 84 ? -2.547 -34.906 -11.242 1 96.06 84 ASP A C 1
ATOM 707 O O . ASP A 1 84 ? -2.322 -36.094 -11.133 1 96.06 84 ASP A O 1
ATOM 711 N N . GLY A 1 85 ? -1.956 -33.906 -10.523 1 96.19 85 GLY A N 1
ATOM 712 C CA . GLY A 1 85 ? -0.971 -34.312 -9.523 1 96.19 85 GLY A CA 1
ATOM 713 C C . GLY A 1 85 ? -1.592 -34.75 -8.219 1 96.19 85 GLY A C 1
ATOM 714 O O . GLY A 1 85 ? -2.809 -34.938 -8.133 1 96.19 85 GLY A O 1
ATOM 715 N N . GLN A 1 86 ? -0.726 -35.062 -7.234 1 97.38 86 GLN A N 1
ATOM 716 C CA . GLN A 1 86 ? -1.191 -35.625 -5.98 1 97.38 86 GLN A CA 1
ATOM 717 C C . GLN A 1 86 ? -1.114 -34.625 -4.844 1 97.38 86 GLN A C 1
ATOM 719 O O . GLN A 1 86 ? -1.4 -34.938 -3.689 1 97.38 86 GLN A O 1
ATOM 724 N N . GLU A 1 87 ? -0.791 -33.438 -5.156 1 97.69 87 GLU A N 1
ATOM 725 C CA . GLU A 1 87 ? -0.657 -32.406 -4.125 1 97.69 87 GLU A CA 1
ATOM 726 C C . GLU A 1 87 ? -2.014 -32.062 -3.529 1 97.69 87 GLU A C 1
ATOM 728 O O . GLU A 1 87 ? -3.049 -32.219 -4.176 1 97.69 87 GLU A O 1
ATOM 733 N N . ASP A 1 88 ? -1.907 -31.594 -2.27 1 98.06 88 ASP A N 1
ATOM 734 C CA . ASP A 1 88 ? -3.096 -31.094 -1.589 1 98.06 88 ASP A CA 1
ATOM 735 C C . ASP A 1 88 ? -3.553 -29.766 -2.189 1 98.06 88 ASP A C 1
ATOM 737 O O . ASP A 1 88 ? -2.783 -28.797 -2.232 1 98.06 88 ASP A O 1
ATOM 741 N N . LEU A 1 89 ? -4.785 -29.688 -2.607 1 98.56 89 LEU A N 1
ATOM 742 C CA . LEU A 1 89 ? -5.281 -28.531 -3.336 1 98.56 89 LEU A CA 1
ATOM 743 C C . LEU A 1 89 ? -6.066 -27.594 -2.412 1 98.56 89 LEU A C 1
ATOM 745 O O . LEU A 1 89 ? -6.582 -26.562 -2.852 1 98.56 89 LEU A O 1
ATOM 749 N N . THR A 1 90 ? -6.16 -27.812 -1.159 1 98.62 90 THR A N 1
ATOM 750 C CA . THR A 1 90 ? -7.004 -27.094 -0.214 1 98.62 90 THR A CA 1
ATOM 751 C C . THR A 1 90 ? -6.637 -25.609 -0.188 1 98.62 90 THR A C 1
ATOM 753 O O . THR A 1 90 ? -7.504 -24.75 -0.319 1 98.62 90 THR A O 1
ATOM 756 N N . GLU A 1 91 ? -5.371 -25.328 -0.037 1 98.62 91 GLU A N 1
ATOM 757 C CA . GLU A 1 91 ? -4.926 -23.938 0.033 1 98.62 91 GLU A CA 1
ATOM 758 C C . GLU A 1 91 ? -5.199 -23.203 -1.277 1 98.62 91 GLU A C 1
ATOM 760 O O . GLU A 1 91 ? -5.562 -22.031 -1.271 1 98.62 91 GLU A O 1
ATOM 765 N N . SER A 1 92 ? -5.004 -23.859 -2.365 1 98.88 92 SER A N 1
ATOM 766 C CA . SER A 1 92 ? -5.234 -23.266 -3.678 1 98.88 92 SER A CA 1
ATOM 767 C C . SER A 1 92 ? -6.707 -22.922 -3.875 1 98.88 92 SER A C 1
ATOM 769 O O . SER A 1 92 ? -7.035 -21.812 -4.312 1 98.88 92 SER A O 1
ATOM 771 N N . LYS A 1 93 ? -7.508 -23.828 -3.535 1 98.81 93 LYS A N 1
ATOM 772 C CA . LYS A 1 93 ? -8.945 -23.609 -3.676 1 98.81 93 LYS A CA 1
ATOM 773 C C . LYS A 1 93 ? -9.43 -22.5 -2.74 1 98.81 93 LYS A C 1
ATOM 775 O O . LYS A 1 93 ? -10.281 -21.703 -3.113 1 98.81 93 LYS A O 1
ATOM 780 N N . ALA A 1 94 ? -8.891 -22.531 -1.582 1 98.88 94 ALA A N 1
ATOM 781 C CA . ALA A 1 94 ? -9.242 -21.484 -0.632 1 98.88 94 ALA A CA 1
ATOM 782 C C . ALA A 1 94 ? -8.836 -20.109 -1.156 1 98.88 94 ALA A C 1
ATOM 784 O O . ALA A 1 94 ? -9.578 -19.125 -1.009 1 98.88 94 ALA A O 1
ATOM 785 N N . ALA A 1 95 ? -7.684 -19.984 -1.713 1 98.88 95 ALA A N 1
ATOM 786 C CA . ALA A 1 95 ? -7.207 -18.719 -2.27 1 98.88 95 ALA A CA 1
ATOM 787 C C . ALA A 1 95 ? -8.109 -18.234 -3.404 1 98.88 95 ALA A C 1
ATOM 789 O O . ALA A 1 95 ? -8.43 -17.047 -3.498 1 98.88 95 ALA A O 1
ATOM 790 N N . VAL A 1 96 ? -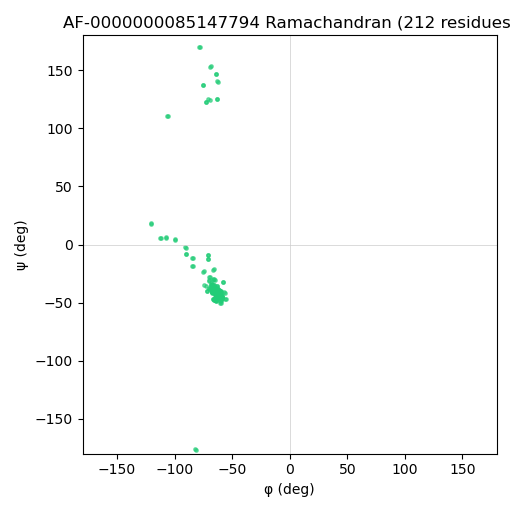8.539 -19.156 -4.262 1 98.88 96 VAL A N 1
ATOM 791 C CA . VAL A 1 96 ? -9.422 -18.828 -5.371 1 98.88 96 VAL A CA 1
ATOM 792 C C . VAL A 1 96 ? -10.742 -18.281 -4.832 1 98.88 96 VAL A C 1
ATOM 794 O O . VAL A 1 96 ? -11.258 -17.281 -5.324 1 98.88 96 VAL A O 1
ATOM 797 N N . GLU A 1 97 ? -11.227 -18.922 -3.832 1 98.75 97 GLU A N 1
ATOM 798 C CA . GLU A 1 97 ? -12.492 -18.5 -3.242 1 98.75 97 GLU A CA 1
ATOM 799 C C . GLU A 1 97 ? -12.375 -17.094 -2.633 1 98.75 97 GLU A C 1
ATOM 801 O O . GLU A 1 97 ? -13.258 -16.266 -2.809 1 98.75 97 GLU A O 1
ATOM 806 N N . GLU A 1 98 ? -11.359 -16.906 -1.925 1 98.69 98 GLU A N 1
ATOM 807 C CA . GLU A 1 98 ? -11.148 -15.594 -1.306 1 98.69 98 GLU A CA 1
ATOM 808 C C . GLU A 1 98 ? -10.992 -14.5 -2.359 1 98.69 98 GLU A C 1
ATOM 810 O O . GLU A 1 98 ? -11.57 -13.422 -2.23 1 98.69 98 GLU A O 1
ATOM 815 N N . ALA A 1 99 ? -10.227 -14.758 -3.365 1 98.69 99 ALA A N 1
ATOM 816 C CA . ALA A 1 99 ? -10.047 -13.805 -4.461 1 98.69 99 ALA A CA 1
ATOM 817 C C . ALA A 1 99 ? -11.383 -13.492 -5.133 1 98.69 99 ALA A C 1
ATOM 819 O O . ALA A 1 99 ? -11.656 -12.336 -5.469 1 98.69 99 ALA A O 1
ATOM 820 N N . ASN A 1 100 ? -12.172 -14.531 -5.293 1 98.06 100 ASN A N 1
ATOM 821 C CA . ASN A 1 100 ? -13.492 -14.344 -5.891 1 98.06 100 ASN A CA 1
ATOM 822 C C . ASN A 1 100 ? -14.352 -13.391 -5.059 1 98.06 100 ASN A C 1
ATOM 824 O O . ASN A 1 100 ? -15.047 -12.539 -5.609 1 98.06 100 ASN A O 1
ATOM 828 N N . ALA A 1 101 ? -14.281 -13.547 -3.814 1 97.69 101 ALA A N 1
ATOM 829 C CA . ALA A 1 101 ? -15.055 -12.672 -2.932 1 97.69 101 ALA A CA 1
ATOM 830 C C . ALA A 1 101 ? -14.609 -11.219 -3.07 1 97.69 101 ALA A C 1
ATOM 832 O O . ALA A 1 101 ? -15.438 -10.305 -3.082 1 97.69 101 ALA A O 1
ATOM 833 N N . PHE A 1 102 ? -13.289 -11.023 -3.17 1 97 102 PHE A N 1
ATOM 834 C CA . PHE A 1 102 ? -12.75 -9.68 -3.332 1 97 102 PHE A CA 1
ATOM 835 C C . PHE A 1 102 ? -13.242 -9.055 -4.633 1 97 102 PHE A C 1
ATOM 837 O O . PHE A 1 102 ? -13.68 -7.902 -4.652 1 97 102 PHE A O 1
ATOM 844 N N . ILE A 1 103 ? -13.172 -9.797 -5.66 1 96.81 103 ILE A N 1
ATOM 845 C CA . ILE A 1 103 ? -13.508 -9.305 -6.992 1 96.81 103 ILE A CA 1
ATOM 846 C C . ILE A 1 103 ? -14.992 -8.984 -7.066 1 96.81 103 ILE A C 1
ATOM 848 O O . ILE A 1 103 ? -15.391 -7.957 -7.621 1 96.81 103 ILE A O 1
ATOM 852 N N . GLN A 1 104 ? -15.805 -9.781 -6.52 1 95.94 104 GLN A N 1
ATOM 853 C CA . GLN A 1 104 ? -17.25 -9.555 -6.527 1 95.94 104 GLN A CA 1
ATOM 854 C C . GLN A 1 104 ? -17.609 -8.297 -5.738 1 95.94 104 GLN A C 1
ATOM 856 O O . GLN A 1 104 ? -18.469 -7.52 -6.156 1 95.94 104 GLN A O 1
ATOM 861 N N . ALA A 1 105 ? -16.906 -8.133 -4.664 1 92.56 105 ALA A N 1
ATOM 862 C CA . ALA A 1 105 ? -17.172 -6.977 -3.814 1 92.56 105 ALA A CA 1
ATOM 863 C C . ALA A 1 105 ? -16.719 -5.684 -4.492 1 92.56 105 ALA A C 1
ATOM 865 O O . ALA A 1 105 ? -17.281 -4.617 -4.254 1 92.56 105 ALA A O 1
ATOM 866 N N . SER A 1 106 ? -15.711 -5.809 -5.277 1 93.69 106 SER A N 1
ATOM 867 C CA . SER A 1 106 ? -15.148 -4.633 -5.93 1 93.69 106 SER A CA 1
ATOM 868 C C . SER A 1 106 ? -16.031 -4.16 -7.078 1 93.69 106 SER A C 1
ATOM 870 O O . SER A 1 106 ? -15.898 -3.031 -7.551 1 93.69 106 SER A O 1
ATOM 872 N N . LYS A 1 107 ? -16.797 -4.988 -7.605 1 89.38 107 LYS A N 1
ATOM 873 C CA . LYS A 1 107 ? -17.688 -4.668 -8.719 1 89.38 107 LYS A CA 1
ATOM 874 C C . LYS A 1 107 ? -18.984 -4.051 -8.227 1 89.38 107 LYS A C 1
ATOM 876 O O . LYS A 1 107 ? -19.766 -3.51 -9.016 1 89.38 107 LYS A O 1
ATOM 881 N N . LYS A 1 108 ? -19.219 -4.105 -6.977 1 79.25 108 LYS A N 1
ATOM 882 C CA . LYS A 1 108 ? -20.438 -3.523 -6.402 1 79.25 108 LYS A CA 1
ATOM 883 C C . LYS A 1 108 ? -20.203 -2.072 -5.988 1 79.25 108 LYS A C 1
ATOM 885 O O . LYS A 1 108 ? -21.062 -1.213 -6.223 1 79.25 108 LYS A O 1
ATOM 890 N N . MET B 1 1 ? -10.352 16.438 23.953 1 77.81 1 MET B N 1
ATOM 891 C CA . MET B 1 1 ? -10.195 17.797 23.469 1 77.81 1 MET B CA 1
ATOM 892 C C . MET B 1 1 ? -9.836 17.797 21.984 1 77.81 1 MET B C 1
ATOM 894 O O . MET B 1 1 ? -9.281 16.828 21.469 1 77.81 1 MET B O 1
ATOM 898 N N . ALA B 1 2 ? -10.273 18.766 21.297 1 85.88 2 ALA B N 1
ATOM 899 C CA . ALA B 1 2 ? -9.977 18.891 19.875 1 85.88 2 ALA B CA 1
ATOM 900 C C . ALA B 1 2 ? -8.477 19.047 19.641 1 85.88 2 ALA B C 1
ATOM 902 O O . ALA B 1 2 ? -7.777 19.672 20.438 1 85.88 2 ALA B O 1
ATOM 903 N N . PRO B 1 3 ? -7.906 18.422 18.625 1 91.69 3 PRO B N 1
ATOM 904 C CA . PRO B 1 3 ? -6.477 18.578 18.344 1 91.69 3 PRO B CA 1
ATOM 905 C C . PRO B 1 3 ? -6.105 20.016 17.969 1 91.69 3 PRO B C 1
ATOM 907 O O . PRO B 1 3 ? -6.926 20.734 17.406 1 91.69 3 PRO B O 1
ATOM 910 N N . THR B 1 4 ? -4.871 20.375 18.375 1 94.69 4 THR B N 1
ATOM 911 C CA . THR B 1 4 ? -4.352 21.688 17.969 1 94.69 4 THR B CA 1
ATOM 912 C C . THR B 1 4 ? -3.859 21.656 16.531 1 94.69 4 THR B C 1
ATOM 914 O O . THR B 1 4 ? -3.744 20.578 15.93 1 94.69 4 THR B O 1
ATOM 917 N N . GLN B 1 5 ? -3.541 22.781 15.938 1 95.75 5 GLN B N 1
ATOM 918 C CA . GLN B 1 5 ? -2.975 22.844 14.594 1 95.75 5 GLN B CA 1
ATOM 919 C C . GLN B 1 5 ? -1.629 22.125 14.531 1 95.75 5 GLN B C 1
ATOM 921 O O . GLN B 1 5 ? -1.324 21.453 13.547 1 95.75 5 GLN B O 1
ATOM 926 N N . LEU B 1 6 ? -0.892 22.328 15.586 1 97.88 6 LEU B N 1
ATOM 927 C CA . LEU B 1 6 ? 0.397 21.641 15.648 1 97.88 6 LEU B CA 1
ATOM 928 C C . LEU B 1 6 ? 0.214 20.125 15.625 1 97.88 6 LEU B C 1
ATOM 930 O O . LEU B 1 6 ? 0.913 19.422 14.891 1 97.88 6 LEU B O 1
ATOM 934 N N . GLU B 1 7 ? -0.694 19.641 16.391 1 97.12 7 GLU B N 1
ATOM 935 C CA . GLU B 1 7 ? -0.953 18.203 16.453 1 97.12 7 GLU B CA 1
ATOM 936 C C . GLU B 1 7 ? -1.438 17.672 15.117 1 97.12 7 GLU B C 1
ATOM 938 O O . GLU B 1 7 ? -1.009 16.594 14.68 1 97.12 7 GLU B O 1
ATOM 943 N N . ILE B 1 8 ? -2.254 18.422 14.484 1 97.88 8 ILE B N 1
ATOM 944 C CA . ILE B 1 8 ? -2.834 17.984 13.219 1 97.88 8 ILE B CA 1
ATOM 945 C C . ILE B 1 8 ? -1.738 17.875 12.156 1 97.88 8 ILE B C 1
ATOM 947 O O . ILE B 1 8 ? -1.635 16.844 11.469 1 97.88 8 ILE B O 1
ATOM 951 N N . LYS B 1 9 ? -0.951 18.859 12.078 1 98.5 9 LYS B N 1
ATOM 952 C CA . LYS B 1 9 ? 0.114 18.859 11.078 1 98.5 9 LYS B CA 1
ATOM 953 C C . LYS B 1 9 ? 1.157 17.797 11.375 1 98.5 9 LYS B C 1
ATOM 955 O O . LYS B 1 9 ? 1.64 17.125 10.461 1 98.5 9 LYS B O 1
ATOM 960 N N . THR B 1 10 ? 1.493 17.641 12.625 1 98.81 10 THR B N 1
ATOM 961 C CA . THR B 1 10 ? 2.48 16.641 13.023 1 98.81 10 THR B CA 1
ATOM 962 C C . THR B 1 10 ? 1.977 15.242 12.719 1 98.81 10 THR B C 1
ATOM 964 O O . THR B 1 10 ? 2.686 14.438 12.109 1 98.81 10 THR B O 1
ATOM 967 N N . LYS B 1 11 ? 0.776 14.93 13.102 1 98.38 11 LYS B N 1
ATOM 968 C CA . LYS B 1 11 ? 0.217 13.594 12.906 1 98.38 11 LYS B CA 1
ATOM 969 C C . LYS B 1 11 ? 0.044 13.281 11.422 1 98.38 11 LYS B C 1
ATOM 971 O O . LYS B 1 11 ? 0.197 12.133 11 1 98.38 11 LYS B O 1
ATOM 976 N N . ALA B 1 12 ? -0.294 14.289 10.672 1 98.62 12 ALA B N 1
ATOM 977 C CA . ALA B 1 12 ? -0.431 14.086 9.227 1 98.62 12 ALA B CA 1
ATOM 978 C C . ALA B 1 12 ? 0.886 13.633 8.609 1 98.62 12 ALA B C 1
ATOM 980 O O . ALA B 1 12 ? 0.912 12.688 7.816 1 98.62 12 ALA B O 1
ATOM 981 N N . LEU B 1 13 ? 1.925 14.273 8.984 1 98.94 13 LEU B N 1
ATOM 982 C CA . LEU B 1 13 ? 3.232 13.883 8.461 1 98.94 13 LEU B CA 1
ATOM 983 C C . LEU B 1 13 ? 3.631 12.508 8.977 1 98.94 13 LEU B C 1
ATOM 985 O O . LEU B 1 13 ? 4.168 11.688 8.219 1 98.94 13 LEU B O 1
ATOM 989 N N . GLN B 1 14 ? 3.346 12.234 10.203 1 98.88 14 GLN B N 1
ATOM 990 C CA . GLN B 1 14 ? 3.68 10.945 10.789 1 98.88 14 GLN B CA 1
ATOM 991 C C . GLN B 1 14 ? 2.939 9.805 10.094 1 98.88 14 GLN B C 1
ATOM 993 O O . GLN B 1 14 ? 3.484 8.711 9.922 1 98.88 14 GLN B O 1
ATOM 998 N N . ARG B 1 15 ? 1.726 10.047 9.68 1 98.5 15 ARG B N 1
ATOM 999 C CA . ARG B 1 15 ? 0.95 9.039 8.961 1 98.5 15 ARG B CA 1
ATOM 1000 C C . ARG B 1 15 ? 1.596 8.695 7.625 1 98.5 15 ARG B C 1
ATOM 1002 O O . ARG B 1 15 ? 1.652 7.527 7.238 1 98.5 15 ARG B O 1
ATOM 1009 N N . LEU B 1 16 ? 2.141 9.703 6.977 1 98.81 16 LEU B N 1
ATOM 1010 C CA . LEU B 1 16 ? 2.781 9.469 5.688 1 98.81 16 LEU B CA 1
ATOM 1011 C C . LEU B 1 16 ? 4.109 8.742 5.867 1 98.81 16 LEU B C 1
ATOM 1013 O O . LEU B 1 16 ? 4.48 7.902 5.039 1 98.81 16 LEU B O 1
ATOM 1017 N N . ILE B 1 17 ? 4.789 9.039 6.906 1 98.69 17 ILE B N 1
ATOM 1018 C CA . ILE B 1 17 ? 6.035 8.352 7.234 1 98.69 17 ILE B CA 1
ATOM 1019 C C . ILE B 1 17 ? 5.758 6.875 7.488 1 98.69 17 ILE B C 1
ATOM 1021 O O . ILE B 1 17 ? 6.492 6.008 7.012 1 98.69 17 ILE B O 1
ATOM 1025 N N . LYS B 1 18 ? 4.711 6.605 8.188 1 97.94 18 LYS B N 1
ATOM 1026 C CA . LYS B 1 18 ? 4.289 5.23 8.422 1 97.94 18 LYS B CA 1
ATOM 1027 C C . LYS B 1 18 ? 3.969 4.52 7.113 1 97.94 18 LYS B C 1
ATOM 1029 O O . LYS B 1 18 ? 4.367 3.373 6.906 1 97.94 18 LYS B O 1
ATOM 1034 N N . GLU B 1 19 ? 3.236 5.199 6.242 1 97.94 19 GLU B N 1
ATOM 1035 C CA . GLU B 1 19 ? 2.914 4.621 4.941 1 97.94 19 GLU B CA 1
ATOM 1036 C C . GLU B 1 19 ? 4.18 4.285 4.156 1 97.94 19 GLU B C 1
ATOM 1038 O O . GLU B 1 19 ? 4.27 3.221 3.537 1 97.94 19 GLU B O 1
ATOM 1043 N N . GLU B 1 20 ? 5.121 5.203 4.156 1 98.06 20 GLU B N 1
ATOM 1044 C CA . GLU B 1 20 ? 6.391 4.965 3.477 1 98.06 20 GLU B CA 1
ATOM 1045 C C . GLU B 1 20 ? 7.062 3.693 3.988 1 98.06 20 GLU B C 1
ATOM 1047 O O . GLU B 1 20 ? 7.52 2.865 3.199 1 98.06 20 GLU B O 1
ATOM 1052 N N . SER B 1 21 ? 7.121 3.523 5.258 1 97.12 21 SER B N 1
ATOM 1053 C CA . SER B 1 21 ? 7.754 2.348 5.848 1 97.12 21 SER B CA 1
ATOM 1054 C C . SER B 1 21 ? 7.027 1.069 5.441 1 97.12 21 SER B C 1
ATOM 1056 O O . SER B 1 21 ? 7.66 0.049 5.168 1 97.12 21 SER B O 1
ATOM 1058 N N . TYR B 1 22 ? 5.719 1.19 5.383 1 95.75 22 TYR B N 1
ATOM 1059 C CA . TYR B 1 22 ? 4.91 0.043 4.984 1 95.75 22 TYR B CA 1
ATOM 1060 C C . TYR B 1 22 ? 5.195 -0.344 3.537 1 95.75 22 TYR B C 1
ATOM 1062 O O . TYR B 1 22 ? 5.43 -1.518 3.236 1 95.75 22 TYR B O 1
ATOM 1070 N N . TYR B 1 23 ? 5.199 0.621 2.631 1 97.19 23 TYR B N 1
ATOM 1071 C CA . TYR B 1 23 ? 5.387 0.35 1.21 1 97.19 23 TYR B CA 1
ATOM 1072 C C . TYR B 1 23 ? 6.801 -0.149 0.935 1 97.19 23 TYR B C 1
ATOM 1074 O O . TYR B 1 23 ? 7.004 -1.028 0.093 1 97.19 23 TYR B O 1
ATOM 1082 N N . LYS B 1 24 ? 7.75 0.365 1.667 1 97.38 24 LYS B N 1
ATOM 1083 C CA . LYS B 1 24 ? 9.125 -0.096 1.508 1 97.38 24 LYS B CA 1
ATOM 1084 C C . LYS B 1 24 ? 9.273 -1.551 1.945 1 97.38 24 LYS B C 1
ATOM 1086 O O . LYS B 1 24 ? 9.969 -2.332 1.295 1 97.38 24 LYS B O 1
ATOM 1091 N N . GLU B 1 25 ? 8.609 -1.861 3.039 1 97.31 25 GLU B N 1
ATOM 1092 C CA . GLU B 1 25 ? 8.641 -3.25 3.492 1 97.31 25 GLU B CA 1
ATOM 1093 C C . GLU B 1 25 ? 7.953 -4.172 2.488 1 97.31 25 GLU B C 1
ATOM 1095 O O . GLU B 1 25 ? 8.445 -5.266 2.207 1 97.31 25 GLU B O 1
ATOM 1100 N N . GLU B 1 26 ? 6.832 -3.732 1.941 1 97.44 26 GLU B N 1
ATOM 1101 C CA . GLU B 1 26 ? 6.133 -4.496 0.915 1 97.44 26 GLU B CA 1
ATOM 1102 C C . GLU B 1 26 ? 7.02 -4.723 -0.307 1 97.44 26 GLU B C 1
ATOM 1104 O O . GLU B 1 26 ? 7.121 -5.844 -0.807 1 97.44 26 GLU B O 1
ATOM 1109 N N . ILE B 1 27 ? 7.672 -3.701 -0.743 1 98.25 27 ILE B N 1
ATOM 1110 C CA . ILE B 1 27 ? 8.555 -3.768 -1.902 1 98.25 27 ILE B CA 1
ATOM 1111 C C . ILE B 1 27 ? 9.719 -4.715 -1.613 1 98.25 27 ILE B C 1
ATOM 1113 O O . ILE B 1 27 ? 10.078 -5.539 -2.459 1 98.25 27 ILE B O 1
ATOM 1117 N N . LYS B 1 28 ? 10.234 -4.605 -0.417 1 98.44 28 LYS B N 1
ATOM 1118 C CA . LYS B 1 28 ? 11.328 -5.48 -0.02 1 98.44 28 LYS B CA 1
ATOM 1119 C C . LYS B 1 28 ? 10.922 -6.949 -0.108 1 98.44 28 LYS B C 1
ATOM 1121 O O . LYS B 1 28 ? 11.656 -7.773 -0.647 1 98.44 28 LYS B O 1
ATOM 1126 N N . GLU B 1 29 ? 9.773 -7.262 0.364 1 98.06 29 GLU B N 1
ATOM 1127 C CA . GLU B 1 29 ? 9.258 -8.633 0.331 1 98.06 29 GLU B CA 1
ATOM 1128 C C . GLU B 1 29 ? 9.031 -9.102 -1.103 1 98.06 29 GLU B C 1
ATOM 1130 O O . GLU B 1 29 ? 9.367 -10.227 -1.454 1 98.06 29 GLU B O 1
ATOM 1135 N N . GLN B 1 30 ? 8.461 -8.234 -1.942 1 98.25 30 GLN B N 1
ATOM 1136 C CA . GLN B 1 30 ? 8.203 -8.57 -3.338 1 98.25 30 GLN B CA 1
ATOM 1137 C C . GLN B 1 30 ? 9.508 -8.773 -4.105 1 98.25 30 GLN B C 1
ATOM 1139 O O . GLN B 1 30 ? 9.625 -9.711 -4.898 1 98.25 30 GLN B O 1
ATOM 1144 N N . LYS B 1 31 ? 10.445 -7.918 -3.801 1 98.62 31 LYS B N 1
ATOM 1145 C CA . LYS B 1 31 ? 11.742 -8.039 -4.461 1 98.62 31 LYS B CA 1
ATOM 1146 C C . LYS B 1 31 ? 12.422 -9.352 -4.102 1 98.62 31 LYS B C 1
ATOM 1148 O O . LYS B 1 31 ? 12.977 -10.031 -4.973 1 98.62 31 LYS B O 1
ATOM 1153 N N . ALA B 1 32 ? 12.375 -9.711 -2.846 1 98.31 32 ALA B N 1
ATOM 1154 C CA . ALA B 1 32 ? 12.969 -10.969 -2.396 1 98.31 32 ALA B CA 1
ATOM 1155 C C . ALA B 1 32 ? 12.312 -12.156 -3.092 1 98.31 32 ALA B C 1
ATOM 1157 O O . ALA B 1 32 ? 13 -13.094 -3.508 1 98.31 32 ALA B O 1
ATOM 1158 N N . ASN B 1 33 ? 11.016 -12.117 -3.266 1 97.19 33 ASN B N 1
ATOM 1159 C CA . ASN B 1 33 ? 10.289 -13.188 -3.939 1 97.19 33 ASN B CA 1
ATOM 1160 C C . ASN B 1 33 ? 10.672 -13.281 -5.414 1 97.19 33 ASN B C 1
ATOM 1162 O O . ASN B 1 33 ? 10.945 -14.375 -5.918 1 97.19 33 ASN B O 1
ATOM 1166 N N . VAL B 1 34 ? 10.703 -12.156 -6.098 1 98 34 VAL B N 1
ATOM 1167 C CA . VAL B 1 34 ? 11.031 -12.102 -7.52 1 98 34 VAL B CA 1
ATOM 1168 C C . VAL B 1 34 ? 12.453 -12.633 -7.738 1 98 34 VAL B C 1
ATOM 1170 O O . VAL B 1 34 ? 12.695 -13.406 -8.664 1 98 34 VAL B O 1
ATOM 1173 N N . GLU B 1 35 ? 13.375 -12.234 -6.828 1 97.62 35 GLU B N 1
ATOM 1174 C CA . GLU B 1 35 ? 14.75 -12.695 -6.938 1 97.62 35 GLU B CA 1
ATOM 1175 C C . GLU B 1 35 ? 14.844 -14.211 -6.762 1 97.62 35 GLU B C 1
ATOM 1177 O O . GLU B 1 35 ? 15.586 -14.875 -7.484 1 97.62 35 GLU B O 1
ATOM 1182 N N . LYS B 1 36 ? 14.078 -14.734 -5.867 1 96.19 36 LYS B N 1
ATOM 1183 C CA . LYS B 1 36 ? 14.031 -16.172 -5.652 1 96.19 36 LYS B CA 1
ATOM 1184 C C . LYS B 1 36 ? 13.5 -16.906 -6.887 1 96.19 36 LYS B C 1
ATOM 1186 O O . LYS B 1 36 ? 14.047 -17.922 -7.301 1 96.19 36 LYS B O 1
ATOM 1191 N N . LEU B 1 37 ? 12.461 -16.391 -7.535 1 96.06 37 LEU B N 1
ATOM 1192 C CA . LEU B 1 37 ? 11.852 -17 -8.711 1 96.06 37 LEU B CA 1
ATOM 1193 C C . LEU B 1 37 ? 12.805 -16.953 -9.898 1 96.06 37 LEU B C 1
ATOM 1195 O O . LEU B 1 37 ? 12.852 -17.891 -10.703 1 96.06 37 LEU B O 1
ATOM 1199 N N . LYS B 1 38 ? 13.602 -15.867 -9.992 1 96.19 38 LYS B N 1
ATOM 1200 C CA . LYS B 1 38 ? 14.547 -15.695 -11.086 1 96.19 38 LYS B CA 1
ATOM 1201 C C . LYS B 1 38 ? 15.648 -16.75 -11.039 1 96.19 38 LYS B C 1
ATOM 1203 O O . LYS B 1 38 ? 16.234 -17.094 -12.07 1 96.19 38 LYS B O 1
ATOM 1208 N N . GLN B 1 39 ? 15.891 -17.375 -9.875 1 94.88 39 GLN B N 1
ATOM 1209 C CA . GLN B 1 39 ? 16.969 -18.328 -9.68 1 94.88 39 GLN B CA 1
ATOM 1210 C C . GLN B 1 39 ? 16.531 -19.75 -9.984 1 94.88 39 GLN B C 1
ATOM 1212 O O . GLN B 1 39 ? 17.344 -20.656 -10.062 1 94.88 39 GLN B O 1
ATOM 1217 N N . ASP B 1 40 ? 15.266 -19.844 -10.18 1 91.94 40 ASP B N 1
ATOM 1218 C CA . ASP B 1 40 ? 14.719 -21.172 -10.469 1 91.94 40 ASP B CA 1
ATOM 1219 C C . ASP B 1 40 ? 14.344 -21.297 -11.938 1 91.94 40 ASP B C 1
ATOM 1221 O O . ASP B 1 40 ? 13.367 -20.703 -12.391 1 91.94 40 ASP B O 1
ATOM 1225 N N . SER B 1 41 ? 15.078 -22.109 -12.688 1 89.62 41 SER B N 1
ATOM 1226 C CA . SER B 1 41 ? 14.906 -22.25 -14.125 1 89.62 41 SER B CA 1
ATOM 1227 C C . SER B 1 41 ? 13.609 -22.984 -14.461 1 89.62 41 SER B C 1
ATOM 1229 O O . SER B 1 41 ? 13.164 -22.984 -15.609 1 89.62 41 SER B O 1
ATOM 1231 N N . ASN B 1 42 ? 13 -23.578 -13.516 1 90.31 42 ASN B N 1
ATOM 1232 C CA . ASN B 1 42 ? 11.781 -24.359 -13.75 1 90.31 42 ASN B CA 1
ATOM 1233 C C . ASN B 1 42 ? 10.539 -23.484 -13.617 1 90.31 42 ASN B C 1
ATOM 1235 O O . ASN B 1 42 ? 9.422 -23.938 -13.875 1 90.31 42 ASN B O 1
ATOM 1239 N N . VAL B 1 43 ? 10.703 -22.266 -13.273 1 94 43 VAL B N 1
ATOM 1240 C CA . VAL B 1 43 ? 9.57 -21.359 -13.109 1 94 43 VAL B CA 1
ATOM 1241 C C . VAL B 1 43 ? 9.047 -20.938 -14.484 1 94 43 VAL B C 1
ATOM 1243 O O . VAL B 1 43 ? 9.82 -20.609 -15.383 1 94 43 VAL B O 1
ATOM 1246 N N . ASP B 1 44 ? 7.789 -20.906 -14.656 1 94.69 44 ASP B N 1
ATOM 1247 C CA . ASP B 1 44 ? 7.133 -20.422 -15.867 1 94.69 44 ASP B CA 1
ATOM 1248 C C . ASP B 1 44 ? 7.422 -18.938 -16.094 1 94.69 44 ASP B C 1
ATOM 1250 O O . ASP B 1 44 ? 7.199 -18.109 -15.211 1 94.69 44 ASP B O 1
ATOM 1254 N N . PRO B 1 45 ? 7.922 -18.672 -17.266 1 96.44 45 PRO B N 1
ATOM 1255 C CA . PRO B 1 45 ? 8.25 -17.281 -17.547 1 96.44 45 PRO B CA 1
ATOM 1256 C C . PRO B 1 45 ? 7.047 -16.359 -17.406 1 96.44 45 PRO B C 1
ATOM 1258 O O . PRO B 1 45 ? 7.199 -15.188 -17.031 1 96.44 45 PRO B O 1
ATOM 1261 N N . TYR B 1 46 ? 5.988 -16.828 -17.688 1 97.06 46 TYR B N 1
ATOM 1262 C CA . TYR B 1 46 ? 4.766 -16.047 -17.547 1 97.06 46 TYR B CA 1
ATOM 1263 C C . TYR B 1 46 ? 4.504 -15.695 -16.094 1 97.06 46 TYR B C 1
ATOM 1265 O O . TYR B 1 46 ? 4.195 -14.539 -15.773 1 97.06 46 TYR B O 1
ATOM 1273 N N . ASP B 1 47 ? 4.598 -16.625 -15.211 1 97.06 47 ASP B N 1
ATOM 1274 C CA . ASP B 1 47 ? 4.391 -16.406 -13.781 1 97.06 47 ASP B CA 1
ATOM 1275 C C . ASP B 1 47 ? 5.387 -15.375 -13.242 1 97.06 47 ASP B C 1
ATOM 1277 O O . ASP B 1 47 ? 5.008 -14.469 -12.492 1 97.06 47 ASP B O 1
ATOM 1281 N N . LEU B 1 48 ? 6.613 -15.562 -13.648 1 97.75 48 LEU B N 1
ATOM 1282 C CA . LEU B 1 48 ? 7.645 -14.625 -13.219 1 97.75 48 LEU B CA 1
ATOM 1283 C C . LEU B 1 48 ? 7.328 -13.211 -13.711 1 97.75 48 LEU B C 1
ATOM 1285 O O . LEU B 1 48 ? 7.391 -12.25 -12.938 1 97.75 48 LEU B O 1
ATOM 1289 N N . LYS B 1 49 ? 6.965 -13.07 -14.961 1 98.12 49 LYS B N 1
ATOM 1290 C CA . LYS B 1 49 ? 6.641 -11.773 -15.539 1 98.12 49 LYS B CA 1
ATOM 1291 C C . LYS B 1 49 ? 5.516 -11.086 -14.766 1 98.12 49 LYS B C 1
ATOM 1293 O O . LYS B 1 49 ? 5.59 -9.891 -14.477 1 98.12 49 LYS B O 1
ATOM 1298 N N . LYS B 1 50 ? 4.535 -11.852 -14.391 1 98 50 LYS B N 1
ATOM 1299 C CA . LYS B 1 50 ? 3.395 -11.297 -13.672 1 98 50 LYS B CA 1
ATOM 1300 C C . LYS B 1 50 ? 3.799 -10.82 -12.273 1 98 50 LYS B C 1
ATOM 1302 O O . LYS B 1 50 ? 3.344 -9.773 -11.812 1 98 50 LYS B O 1
ATOM 1307 N N . GLN B 1 51 ? 4.656 -11.516 -11.602 1 98.06 51 GLN B N 1
ATOM 1308 C CA . GLN B 1 51 ? 5.125 -11.102 -10.289 1 98.06 51 GLN B CA 1
ATOM 1309 C C . GLN B 1 51 ? 5.996 -9.852 -10.383 1 98.06 51 GLN B C 1
ATOM 1311 O O . GLN B 1 51 ? 5.922 -8.969 -9.523 1 98.06 51 GLN B O 1
ATOM 1316 N N . VAL B 1 52 ? 6.754 -9.734 -11.445 1 98.62 52 VAL B N 1
ATOM 1317 C CA . VAL B 1 52 ? 7.562 -8.547 -11.68 1 98.62 52 VAL B CA 1
ATOM 1318 C C . VAL B 1 52 ? 6.656 -7.336 -11.898 1 98.62 52 VAL B C 1
ATOM 1320 O O . VAL B 1 52 ? 6.91 -6.254 -11.359 1 98.62 52 VAL B O 1
ATOM 1323 N N . GLU B 1 53 ? 5.605 -7.52 -12.625 1 98.62 53 GLU B N 1
ATOM 1324 C CA . GLU B 1 53 ? 4.656 -6.434 -12.867 1 98.62 53 GLU B CA 1
ATOM 1325 C C . GLU B 1 53 ? 4.031 -5.953 -11.562 1 98.62 53 GLU B C 1
ATOM 1327 O O . GLU B 1 53 ? 3.83 -4.75 -11.367 1 98.62 53 GLU B O 1
ATOM 1332 N N . VAL B 1 54 ? 3.723 -6.867 -10.656 1 98.38 54 VAL B N 1
ATOM 1333 C CA . VAL B 1 54 ? 3.145 -6.508 -9.367 1 98.38 54 VAL B CA 1
ATOM 1334 C C . VAL B 1 54 ? 4.145 -5.68 -8.562 1 98.38 54 VAL B C 1
ATOM 1336 O O . VAL B 1 54 ? 3.779 -4.672 -7.953 1 98.38 54 VAL B O 1
ATOM 1339 N N . LEU B 1 55 ? 5.41 -6.074 -8.602 1 98.62 55 LEU B N 1
ATOM 1340 C CA . LEU B 1 55 ? 6.484 -5.336 -7.938 1 98.62 55 LEU B CA 1
ATOM 1341 C C . LEU B 1 55 ? 6.605 -3.926 -8.508 1 98.62 55 LEU B C 1
ATOM 1343 O O . LEU B 1 55 ? 6.641 -2.951 -7.75 1 98.62 55 LEU B O 1
ATOM 1347 N N . GLU B 1 56 ? 6.578 -3.797 -9.812 1 98.38 56 GLU B N 1
ATOM 1348 C CA . GLU B 1 56 ? 6.703 -2.504 -10.484 1 98.38 56 GLU B CA 1
ATOM 1349 C C . GLU B 1 56 ? 5.527 -1.594 -10.148 1 98.38 56 GLU B C 1
ATOM 1351 O O . GLU B 1 56 ? 5.703 -0.389 -9.953 1 98.38 56 GLU B O 1
ATOM 1356 N N . ASP B 1 57 ? 4.332 -2.16 -10.07 1 97.44 57 ASP B N 1
ATOM 1357 C CA . ASP B 1 57 ? 3.148 -1.396 -9.688 1 97.44 57 ASP B CA 1
ATOM 1358 C C . ASP B 1 57 ? 3.312 -0.791 -8.289 1 97.44 57 ASP B C 1
ATOM 1360 O O . ASP B 1 57 ? 2.977 0.375 -8.07 1 97.44 57 ASP B O 1
ATOM 1364 N N . THR B 1 58 ? 3.846 -1.598 -7.359 1 97.5 58 THR B N 1
ATOM 1365 C CA . THR B 1 58 ? 4.031 -1.119 -5.996 1 97.5 58 THR B CA 1
ATOM 1366 C C . THR B 1 58 ? 5.117 -0.046 -5.941 1 97.5 58 THR B C 1
ATOM 1368 O O . THR B 1 58 ? 4.957 0.972 -5.266 1 97.5 58 THR B O 1
ATOM 1371 N N . GLU B 1 59 ? 6.188 -0.178 -6.719 1 97.81 59 GLU B N 1
ATOM 1372 C CA . GLU B 1 59 ? 7.281 0.787 -6.754 1 97.81 59 GLU B CA 1
ATOM 1373 C C . GLU B 1 59 ? 6.82 2.129 -7.312 1 97.81 59 GLU B C 1
ATOM 1375 O O . GLU B 1 59 ? 7.32 3.18 -6.914 1 97.81 59 GLU B O 1
ATOM 1380 N N . ARG B 1 60 ? 5.895 2.113 -8.141 1 96.81 60 ARG B N 1
ATOM 1381 C CA . ARG B 1 60 ? 5.414 3.322 -8.812 1 96.81 60 ARG B CA 1
ATOM 1382 C C . ARG B 1 60 ? 4.648 4.215 -7.836 1 96.81 60 ARG B C 1
ATOM 1384 O O . ARG B 1 60 ? 4.395 5.383 -8.133 1 96.81 60 ARG B O 1
ATOM 1391 N N . LEU B 1 61 ? 4.379 3.691 -6.645 1 95.5 61 LEU B N 1
ATOM 1392 C CA . LEU B 1 61 ? 3.652 4.469 -5.645 1 95.5 61 LEU B CA 1
ATOM 1393 C C . LEU B 1 61 ? 4.598 5.379 -4.871 1 95.5 61 LEU B C 1
ATOM 1395 O O . LEU B 1 61 ? 4.168 6.379 -4.289 1 95.5 61 LEU B O 1
ATOM 1399 N N . LEU B 1 62 ? 5.871 5.047 -4.941 1 97.19 62 LEU B N 1
ATOM 1400 C CA . LEU B 1 62 ? 6.82 5.711 -4.055 1 97.19 62 LEU B CA 1
ATOM 1401 C C . LEU B 1 62 ? 7.047 7.156 -4.488 1 97.19 62 LEU B C 1
ATOM 1403 O O . LEU B 1 62 ? 7.086 8.062 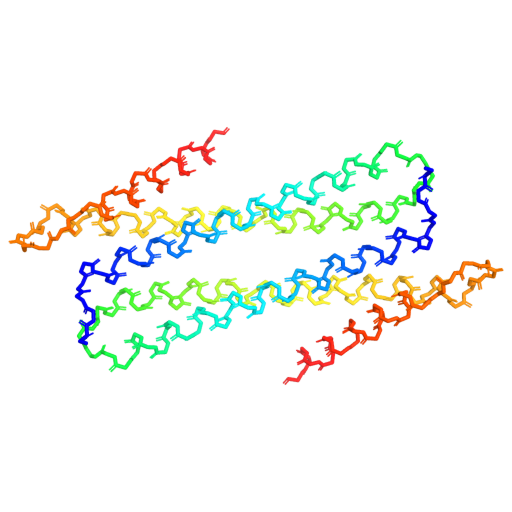-3.652 1 97.19 62 LEU B O 1
ATOM 1407 N N . PRO B 1 63 ? 7.137 7.457 -5.758 1 97.38 63 PRO B N 1
ATOM 1408 C CA . PRO B 1 63 ? 7.371 8.852 -6.152 1 97.38 63 PRO B CA 1
ATOM 1409 C C . PRO B 1 63 ? 6.258 9.789 -5.695 1 97.38 63 PRO B C 1
ATOM 1411 O O . PRO B 1 63 ? 6.535 10.859 -5.156 1 97.38 63 PRO B O 1
ATOM 1414 N N . THR B 1 64 ? 5.004 9.391 -5.875 1 97.25 64 THR B N 1
ATOM 1415 C CA . THR B 1 64 ? 3.871 10.203 -5.457 1 97.25 64 THR B CA 1
ATOM 1416 C C . THR B 1 64 ? 3.85 10.359 -3.938 1 97.25 64 THR B C 1
ATOM 1418 O O . THR B 1 64 ? 3.582 11.445 -3.426 1 97.25 64 THR B O 1
ATOM 1421 N N . LEU B 1 65 ? 4.172 9.266 -3.223 1 98.06 65 LEU B N 1
ATOM 1422 C CA . LEU B 1 65 ? 4.203 9.32 -1.766 1 98.06 65 LEU B CA 1
ATOM 1423 C C . LEU B 1 65 ? 5.277 10.289 -1.284 1 98.06 65 LEU B C 1
ATOM 1425 O O . LEU B 1 65 ? 5.043 11.078 -0.365 1 98.06 65 LEU B O 1
ATOM 1429 N N . TYR B 1 66 ? 6.43 10.258 -1.946 1 98.38 66 TYR B N 1
ATOM 1430 C CA . TYR B 1 66 ? 7.52 11.141 -1.538 1 98.38 66 TYR B CA 1
ATOM 1431 C C . TYR B 1 66 ? 7.176 12.602 -1.823 1 98.38 66 TYR B C 1
ATOM 1433 O O . TYR B 1 66 ? 7.535 13.492 -1.05 1 98.38 66 TYR B O 1
ATOM 1441 N N . THR B 1 67 ? 6.492 12.797 -2.902 1 98.19 67 THR B N 1
ATOM 1442 C CA . THR B 1 67 ? 6.016 14.141 -3.189 1 98.19 67 THR B CA 1
ATOM 1443 C C . THR B 1 67 ? 5.078 14.633 -2.088 1 98.19 67 THR B C 1
ATOM 1445 O O . THR B 1 67 ? 5.199 15.766 -1.623 1 98.19 67 THR B O 1
ATOM 1448 N N . LYS B 1 68 ? 4.172 13.766 -1.591 1 98.56 68 LYS B N 1
ATOM 1449 C CA . LYS B 1 68 ? 3.25 14.125 -0.517 1 98.56 68 LYS B CA 1
ATOM 1450 C C . LYS B 1 68 ? 3.996 14.352 0.796 1 98.56 68 LYS B C 1
ATOM 1452 O O . LYS B 1 68 ? 3.713 15.305 1.525 1 98.56 68 LYS B O 1
ATOM 1457 N N . ILE B 1 69 ? 4.945 13.5 1.025 1 98.81 69 ILE B N 1
ATOM 1458 C CA . ILE B 1 69 ? 5.738 13.641 2.242 1 98.81 69 ILE B CA 1
ATOM 1459 C C . ILE B 1 69 ? 6.453 14.992 2.238 1 98.81 69 ILE B C 1
ATOM 1461 O O . ILE B 1 69 ? 6.48 15.688 3.256 1 98.81 69 ILE B O 1
ATOM 1465 N N . GLU B 1 70 ? 6.953 15.367 1.099 1 98.69 70 GLU B N 1
ATOM 1466 C CA . GLU B 1 70 ? 7.648 16.641 0.993 1 98.69 70 GLU B CA 1
ATOM 1467 C C . GLU B 1 70 ? 6.695 17.812 1.236 1 98.69 70 GLU B C 1
ATOM 1469 O O . GLU B 1 70 ? 7.027 18.75 1.963 1 98.69 70 GLU B O 1
ATOM 1474 N N . GLU B 1 71 ? 5.566 17.766 0.654 1 98.62 71 GLU B N 1
ATOM 1475 C CA . GLU B 1 71 ? 4.566 18.812 0.824 1 98.62 71 GLU B CA 1
ATOM 1476 C C . GLU B 1 71 ? 4.168 18.953 2.289 1 98.62 71 GLU B C 1
ATOM 1478 O O . GLU B 1 71 ? 4.09 20.078 2.805 1 98.62 71 GLU B O 1
ATOM 1483 N N . PHE B 1 72 ? 3.91 17.828 2.953 1 98.88 72 PHE B N 1
ATOM 1484 C CA . PHE B 1 72 ? 3.48 17.844 4.348 1 98.88 72 PHE B CA 1
ATOM 1485 C C . PHE B 1 72 ? 4.621 18.281 5.258 1 98.88 72 PHE B C 1
ATOM 1487 O O . PHE B 1 72 ? 4.402 19.016 6.234 1 98.88 72 PHE B O 1
ATOM 1494 N N . LYS B 1 73 ? 5.789 17.859 4.941 1 98.88 73 LYS B N 1
ATOM 1495 C CA . LYS B 1 73 ? 6.973 18.266 5.688 1 98.88 73 LYS B CA 1
ATOM 1496 C C . LYS B 1 73 ? 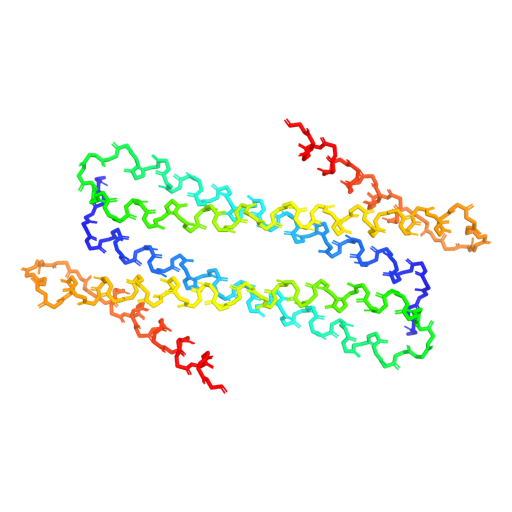7.156 19.781 5.625 1 98.88 73 LYS B C 1
ATOM 1498 O O . LYS B 1 73 ? 7.344 20.438 6.656 1 98.88 73 LYS B O 1
ATOM 1503 N N . GLU B 1 74 ? 7.066 20.328 4.402 1 98.75 74 GLU B N 1
ATOM 1504 C CA . GLU B 1 74 ? 7.242 21.766 4.223 1 98.75 74 GLU B CA 1
ATOM 1505 C C . GLU B 1 74 ? 6.164 22.547 4.961 1 98.75 74 GLU B C 1
ATOM 1507 O O . GLU B 1 74 ? 6.438 23.594 5.547 1 98.75 74 GLU B O 1
ATOM 1512 N N . ASN B 1 75 ? 4.957 22.031 4.914 1 98.56 75 ASN B N 1
ATOM 1513 C CA . ASN B 1 75 ? 3.85 22.656 5.633 1 98.56 75 ASN B CA 1
ATOM 1514 C C . ASN B 1 75 ? 4.117 22.703 7.133 1 98.56 75 ASN B C 1
ATOM 1516 O O . ASN B 1 75 ? 3.932 23.75 7.762 1 98.56 75 ASN B O 1
ATOM 1520 N N . LEU B 1 76 ? 4.547 21.672 7.742 1 98.75 76 LEU B N 1
ATOM 1521 C CA . LEU B 1 76 ? 4.852 21.609 9.164 1 98.75 76 LEU B CA 1
ATOM 1522 C C . LEU B 1 76 ? 6.047 22.5 9.508 1 98.75 76 LEU B C 1
ATOM 1524 O O . LEU B 1 76 ? 6.031 23.203 10.508 1 98.75 76 LEU B O 1
ATOM 1528 N N . GLU B 1 77 ? 7.016 22.516 8.594 1 98.75 77 GLU B N 1
ATOM 1529 C CA . GLU B 1 77 ? 8.203 23.328 8.812 1 98.75 77 GLU B CA 1
ATOM 1530 C C . GLU B 1 77 ? 7.848 24.812 8.836 1 98.75 77 GLU B C 1
ATOM 1532 O O . GLU B 1 77 ? 8.32 25.562 9.703 1 98.75 77 GLU B O 1
ATOM 1537 N N . GLN B 1 78 ? 7.074 25.188 7.91 1 98.44 78 GLN B N 1
ATOM 1538 C CA . GLN B 1 78 ? 6.645 26.578 7.852 1 98.44 78 GLN B CA 1
ATOM 1539 C C . GLN B 1 78 ? 5.863 26.969 9.102 1 98.44 78 GLN B C 1
ATOM 1541 O O . GLN B 1 78 ? 6.047 28.062 9.641 1 98.44 78 GLN B O 1
ATOM 1546 N N . PHE B 1 79 ? 4.988 26.062 9.547 1 98.38 79 PHE B N 1
ATOM 1547 C CA . PHE B 1 79 ? 4.219 26.312 10.758 1 98.38 79 PHE B CA 1
ATOM 1548 C C . PHE B 1 79 ? 5.137 26.453 11.969 1 98.38 79 PHE B C 1
ATOM 1550 O O . PHE B 1 79 ? 4.949 27.344 12.797 1 98.38 79 PHE B O 1
ATOM 1557 N N . LEU B 1 80 ? 6.191 25.641 12.055 1 98.56 80 LEU B N 1
ATOM 1558 C CA . LEU B 1 80 ? 7.109 25.625 13.188 1 98.56 80 LEU B CA 1
ATOM 1559 C C . LEU B 1 80 ? 7.949 26.891 13.234 1 98.56 80 LEU B C 1
ATOM 1561 O O . LEU B 1 80 ? 8.336 27.344 14.312 1 98.56 80 LEU B O 1
ATOM 1565 N N . GLN B 1 81 ? 8.18 27.469 12.109 1 97.62 81 GLN B N 1
ATOM 1566 C CA . GLN B 1 81 ? 9.008 28.672 12.031 1 97.62 81 GLN B CA 1
ATOM 1567 C C . GLN B 1 81 ? 8.328 29.844 12.719 1 97.62 81 GLN B C 1
ATOM 1569 O O . GLN B 1 81 ? 9 30.688 13.312 1 97.62 81 GLN B O 1
ATOM 1574 N N . SER B 1 82 ? 7.035 29.875 12.734 1 96.12 82 SER B N 1
ATOM 1575 C CA . SER B 1 82 ? 6.316 31.016 13.297 1 96.12 82 SER B CA 1
ATOM 1576 C C . SER B 1 82 ? 5.574 30.609 14.57 1 96.12 82 SER B C 1
ATOM 1578 O O . SER B 1 82 ? 4.777 31.391 15.094 1 96.12 82 SER B O 1
ATOM 1580 N N . TYR B 1 83 ? 5.793 29.391 15 1 97 83 TYR B N 1
ATOM 1581 C CA . TYR B 1 83 ? 5.051 28.875 16.141 1 97 83 TYR B CA 1
ATOM 1582 C C . TYR B 1 83 ? 5.539 29.516 17.438 1 97 83 TYR B C 1
ATOM 1584 O O . TYR B 1 83 ? 6.734 29.5 17.734 1 97 83 TYR B O 1
ATOM 1592 N N . ASP B 1 84 ? 4.613 30.172 18.203 1 96 84 ASP 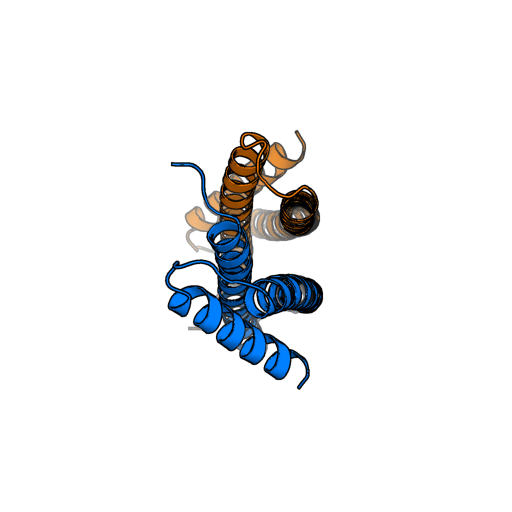B N 1
ATOM 1593 C CA . ASP B 1 84 ? 4.969 30.844 19.453 1 96 84 ASP B CA 1
ATOM 1594 C C . ASP B 1 84 ? 4.199 30.266 20.625 1 96 84 ASP B C 1
ATOM 1596 O O . ASP B 1 84 ? 4.129 30.875 21.688 1 96 84 ASP B O 1
ATOM 1600 N N . GLY B 1 85 ? 3.662 29.031 20.375 1 96.19 85 GLY B N 1
ATOM 1601 C CA . GLY B 1 85 ? 2.93 28.375 21.453 1 96.19 85 GLY B CA 1
ATOM 1602 C C . GLY B 1 85 ? 3.834 27.688 22.438 1 96.19 85 GLY B C 1
ATOM 1603 O O . GLY B 1 85 ? 5.055 27.828 22.391 1 96.19 85 GLY B O 1
ATOM 1604 N N . GLN B 1 86 ? 3.203 27.016 23.422 1 97.31 86 GLN B N 1
ATOM 1605 C CA . GLN B 1 86 ? 3.957 26.422 24.516 1 97.31 86 GLN B CA 1
ATOM 1606 C C . GLN B 1 86 ? 4.008 24.891 24.391 1 97.31 86 GLN B C 1
ATOM 1608 O O . GLN B 1 86 ? 4.547 24.219 25.266 1 97.31 86 GLN B O 1
ATOM 1613 N N . GLU B 1 87 ? 3.516 24.406 23.344 1 97.69 87 GLU B N 1
ATOM 1614 C CA . GLU B 1 87 ? 3.486 22.953 23.156 1 97.69 87 GLU B CA 1
ATOM 1615 C C . GLU B 1 87 ? 4.891 22.391 22.953 1 97.69 87 GLU B C 1
ATOM 1617 O O . GLU B 1 87 ? 5.797 23.109 22.531 1 97.69 87 GLU B O 1
ATOM 1622 N N . ASP B 1 88 ? 4.98 21.125 23.359 1 98.06 88 ASP B N 1
ATOM 1623 C CA . ASP B 1 88 ? 6.223 20.391 23.125 1 98.06 88 ASP B CA 1
ATOM 1624 C C . ASP B 1 88 ? 6.426 20.109 21.641 1 98.06 88 ASP B C 1
ATOM 1626 O O . ASP B 1 88 ? 5.57 19.484 21 1 98.06 88 ASP B O 1
ATOM 1630 N N . LEU B 1 89 ? 7.547 20.516 21.094 1 98.56 89 LEU B N 1
ATOM 1631 C CA . LEU B 1 89 ? 7.777 20.438 19.656 1 98.56 89 LEU B CA 1
ATOM 1632 C C . LEU B 1 89 ? 8.625 19.219 19.312 1 98.56 89 LEU B C 1
ATOM 1634 O O . LEU B 1 89 ? 8.938 18.984 18.141 1 98.56 89 LEU B O 1
ATOM 1638 N N . THR B 1 90 ? 8.984 18.359 20.188 1 98.62 90 THR B N 1
ATOM 1639 C CA . THR B 1 90 ? 9.914 17.266 20 1 98.62 90 THR B CA 1
ATOM 1640 C C . THR B 1 90 ? 9.414 16.312 18.922 1 98.62 90 THR B C 1
ATOM 1642 O O . THR B 1 90 ? 10.156 15.977 17.984 1 98.62 90 THR B O 1
ATOM 1645 N N . GLU B 1 91 ? 8.18 15.906 19.047 1 98.62 91 GLU B N 1
ATOM 1646 C CA . GLU B 1 91 ? 7.625 14.969 18.062 1 98.62 91 GLU B CA 1
ATOM 1647 C C . GLU B 1 91 ? 7.57 15.594 16.672 1 98.62 91 GLU B C 1
ATOM 1649 O O . GLU B 1 91 ? 7.816 14.914 15.68 1 98.62 91 GLU B O 1
ATOM 1654 N N . SER B 1 92 ? 7.234 16.828 16.594 1 98.88 92 SER B N 1
ATOM 1655 C CA . SER B 1 92 ? 7.152 17.531 15.32 1 98.88 92 SER B CA 1
ATOM 1656 C C . SER B 1 92 ? 8.516 17.609 14.648 1 98.88 92 SER B C 1
ATOM 1658 O O . SER B 1 92 ? 8.648 17.328 13.453 1 98.88 92 SER B O 1
ATOM 1660 N N . LYS B 1 93 ? 9.453 17.984 15.414 1 98.81 93 LYS B N 1
ATOM 1661 C CA . LYS B 1 93 ? 10.812 18.094 14.883 1 98.81 93 LYS B CA 1
ATOM 1662 C C . LYS B 1 93 ? 11.352 16.734 14.461 1 98.81 93 LYS B C 1
ATOM 1664 O O . LYS B 1 93 ? 12.031 16.625 13.438 1 98.81 93 LYS B O 1
ATOM 1669 N N . ALA B 1 94 ? 11.047 15.789 15.242 1 98.88 94 ALA B N 1
ATOM 1670 C CA . ALA B 1 94 ? 11.477 14.43 14.898 1 98.88 94 ALA B CA 1
ATOM 1671 C C . ALA B 1 94 ? 10.844 13.977 13.586 1 98.88 94 ALA B C 1
ATOM 1673 O O . ALA B 1 94 ? 11.508 13.344 12.758 1 98.88 94 ALA B O 1
ATOM 1674 N N . ALA B 1 95 ? 9.602 14.227 13.383 1 98.88 95 ALA B N 1
ATOM 1675 C CA . ALA B 1 95 ? 8.906 13.859 12.148 1 98.88 95 ALA B CA 1
ATOM 1676 C C . ALA B 1 95 ? 9.523 14.555 10.945 1 98.88 95 ALA B C 1
ATOM 1678 O O . ALA B 1 95 ? 9.703 13.945 9.891 1 98.88 95 ALA B O 1
ATOM 1679 N N . VAL B 1 96 ? 9.867 15.836 11.102 1 98.88 96 VAL B N 1
ATOM 1680 C CA . VAL B 1 96 ? 10.484 16.594 10.016 1 98.88 96 VAL B CA 1
ATOM 1681 C C . VAL B 1 96 ? 11.828 15.969 9.648 1 98.88 96 VAL B C 1
ATOM 1683 O O . VAL B 1 96 ? 12.133 15.797 8.469 1 98.88 96 VAL B O 1
ATOM 1686 N N . GLU B 1 97 ? 12.547 15.617 10.641 1 98.75 97 GLU B N 1
ATOM 1687 C CA . GLU B 1 97 ? 13.859 15.016 10.398 1 98.75 97 GLU B CA 1
ATOM 1688 C C . GLU B 1 97 ? 13.727 13.68 9.672 1 98.75 97 GLU B C 1
ATOM 1690 O O . GLU B 1 97 ? 14.477 13.398 8.742 1 98.75 97 GLU B O 1
ATOM 1695 N N . GLU B 1 98 ? 12.852 12.891 10.125 1 98.69 98 GLU B N 1
ATOM 1696 C CA . GLU B 1 98 ? 12.641 11.594 9.492 1 98.69 98 GLU B CA 1
ATOM 1697 C C . GLU B 1 98 ? 1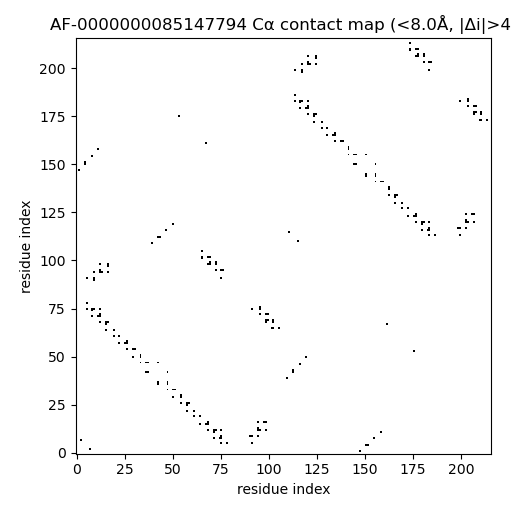2.18 11.75 8.047 1 98.69 98 GLU B C 1
ATOM 1699 O O . GLU B 1 98 ? 12.672 11.055 7.152 1 98.69 98 GLU B O 1
ATOM 1704 N N . ALA B 1 99 ? 11.25 12.625 7.805 1 98.69 99 ALA B N 1
ATOM 1705 C CA . ALA B 1 99 ? 10.773 12.891 6.449 1 98.69 99 ALA B CA 1
ATOM 1706 C C . ALA B 1 99 ? 11.914 13.367 5.555 1 98.69 99 ALA B C 1
ATOM 1708 O O . ALA B 1 99 ? 12.008 12.961 4.391 1 98.69 99 ALA B O 1
ATOM 1709 N N . ASN B 1 100 ? 12.773 14.211 6.129 1 98.06 100 ASN B N 1
ATOM 1710 C CA . ASN B 1 100 ? 13.922 14.695 5.379 1 98.06 100 ASN B CA 1
ATOM 1711 C C . ASN B 1 100 ? 14.836 13.547 4.941 1 98.06 100 ASN B C 1
ATOM 1713 O O . ASN B 1 100 ? 15.328 13.531 3.814 1 98.06 100 ASN B O 1
ATOM 1717 N N . ALA B 1 101 ? 15.008 12.648 5.801 1 97.69 101 ALA B N 1
ATOM 1718 C CA . ALA B 1 101 ? 15.844 11.5 5.477 1 97.69 101 ALA B CA 1
ATOM 1719 C C . ALA B 1 101 ? 15.242 10.688 4.332 1 97.69 101 ALA B C 1
ATOM 1721 O O . ALA B 1 101 ? 15.969 10.227 3.443 1 97.69 101 ALA B O 1
ATOM 1722 N N . PHE B 1 102 ? 13.922 10.516 4.379 1 96.94 102 PHE B N 1
ATOM 1723 C CA . PHE B 1 102 ? 13.242 9.781 3.318 1 96.94 102 PHE B CA 1
ATOM 1724 C C . PHE B 1 102 ? 13.406 10.484 1.977 1 96.94 102 PHE B C 1
ATOM 1726 O O . PHE B 1 102 ? 13.727 9.844 0.97 1 96.94 102 PHE B O 1
ATOM 1733 N N . ILE B 1 103 ? 13.219 11.734 1.98 1 96.75 103 ILE B N 1
ATOM 1734 C CA . ILE B 1 103 ? 13.234 12.523 0.754 1 96.75 103 ILE B CA 1
ATOM 1735 C C . ILE B 1 103 ? 14.648 12.531 0.168 1 96.75 103 ILE B C 1
ATOM 1737 O O . ILE B 1 103 ? 14.82 12.383 -1.043 1 96.75 103 ILE B O 1
ATOM 1741 N N . GLN B 1 104 ? 15.617 12.664 0.956 1 95.88 104 GLN B N 1
ATOM 1742 C CA . GLN B 1 104 ? 17 12.672 0.492 1 95.88 104 GLN B CA 1
ATOM 1743 C C . GLN B 1 104 ? 17.391 11.32 -0.11 1 95.88 104 GLN B C 1
ATOM 1745 O O . GLN B 1 104 ? 18.062 11.266 -1.139 1 95.88 104 GLN B O 1
ATOM 1750 N N . ALA B 1 105 ? 16.891 10.305 0.527 1 92.5 105 ALA B N 1
ATOM 1751 C CA . ALA B 1 105 ? 17.203 8.961 0.052 1 92.5 105 ALA B CA 1
ATOM 1752 C C . ALA B 1 105 ? 16.516 8.672 -1.277 1 92.5 105 ALA B C 1
ATOM 1754 O O . ALA B 1 105 ? 17.016 7.902 -2.096 1 92.5 105 ALA B O 1
ATOM 1755 N N . SER B 1 106 ? 15.391 9.258 -1.437 1 93.31 106 SER B N 1
ATOM 1756 C CA . SER B 1 106 ? 14.602 9.008 -2.639 1 93.31 106 SER B CA 1
ATOM 1757 C C . SER B 1 106 ? 15.203 9.719 -3.85 1 93.31 106 SER B C 1
ATOM 1759 O O . SER B 1 106 ? 14.867 9.398 -4.992 1 93.31 106 SER B O 1
ATOM 1761 N N . LYS B 1 107 ? 15.938 10.703 -3.656 1 89.62 107 LYS B N 1
ATOM 1762 C CA . LYS B 1 107 ? 16.547 11.477 -4.73 1 89.62 107 LYS B CA 1
ATOM 1763 C C . LYS B 1 107 ? 17.859 10.844 -5.188 1 89.62 107 LYS B C 1
ATOM 1765 O O . LYS B 1 107 ? 18.406 11.211 -6.227 1 89.62 107 LYS B O 1
ATOM 1770 N N . LYS B 1 108 ? 18.359 9.906 -4.469 1 79.44 108 LYS B N 1
ATOM 1771 C CA . LYS B 1 108 ? 19.594 9.211 -4.836 1 79.44 108 LYS B CA 1
ATOM 1772 C C . LYS B 1 108 ? 19.297 7.988 -5.695 1 79.44 108 LYS B C 1
ATOM 1774 O O . LYS B 1 108 ? 20 7.723 -6.668 1 79.44 108 LYS B O 1
#

Sequence (216 aa):
MAPTQLEIKTKALQRLIKEESYYKEEIKEQKANVEKLKQDSNVDPYDLKKQVEVLEDTERLLPTLYTKIEEFKENLEQFLQSYDGQEDLTESKAAVEEANAFIQASKKMAPTQLEIKTKALQRLIKEESYYKEEIKEQKANVEKLKQDSNVDPYDLKKQVEVLEDTERLLPTLYTKIEEFKENLEQFLQSYDGQEDLTESKAAVEEANAFIQASKK

Nearest PDB structures (foldseek):
  1qsd-assembly1_B  TM=9.840E-01  e=1.207E-08  Saccharomyces cerevisiae
  4cqi-assembly1_A  TM=7.873E-01  e=2.340E-03  Leishmania major
  7n6g-assembly1_3I  TM=7.086E-01  e=3.402E+00  Chlamydomonas reinhardtii
  2efl-assembly1_A-2  TM=7.738E-01  e=9.707E+00  Homo sapiens
  1qsd-assembly1_B  TM=9.847E-01  e=1.207E-08  Saccharomyces cerevisiae

Secondary structure (DSSP, 8-state):
-PPPHHHHHHHHHHHHHHHHHHHHHHHHHHHHHHHHHHT-TTS-HHHHHHHHHHHHHHHTHHHHHHHHHHHHHHHHHHHHHT--S-S--HHHHHHHHHHHHHHHHHT-/-PPPHHHHHHHHHHHHHHHHHHHHHHHHHHHHHHHHHHT-TTS-HHHHHHHHHHHHHHHTHHHHHHHHHHHHHHHHHHHHHT--S-S--HHHHHHHHHHHHHHHHHT-

Foldseek 3Di:
DDDDPLRVLLVVLVVLLVVLVVLVVVLVVLVVVLVVLVPDPPHDPVVSVVSVVVSVVSVVVLVVSLVVSVVSLVVSVVCVVPDPDDDDCVSVVVSSVSSVVSNVVVVD/DDDDPLRVLLVVLVVLLVVLVVLVVVLVVLVVVLVVLVPDPPHDPVVSVVSVVVSVVSVVVLVVSLVVSVVSLVVSVVCVVPDPDDDDCVSVVVSSVSSVVSNVVVVD

Radius of gyration: 21.21 Å; Cα contacts (8 Å, |Δi|>4): 131; chains: 2; bounding box: 40×67×42 Å

InterPro domains:
  IPR004226 Tubulin binding cofactor A [PF02970] (1-95)
  IPR004226 Tubulin binding cofactor A [PTHR21500] (3-97)
  IPR036126 Tubulin binding cofactor A superfamily [SSF46988] (5-102)

Solvent-accessible surface area (backbone atoms only — not comparable to full-atom values): 12269 Å² total; per-residue (Å²): 131,82,80,50,73,67,53,50,44,38,52,55,40,46,52,48,53,50,50,50,53,50,53,50,52,51,49,51,55,43,49,55,50,49,54,55,51,71,72,38,87,85,54,55,66,65,60,53,51,53,52,49,50,54,44,52,58,58,58,64,47,49,63,60,50,47,51,50,45,48,54,42,40,52,53,43,48,58,50,57,74,70,57,81,74,86,72,83,56,64,67,45,52,50,46,45,51,52,49,50,53,53,51,56,59,69,73,106,130,81,79,50,71,68,52,50,44,39,51,54,41,46,52,47,53,50,50,52,55,52,53,50,51,52,48,51,53,44,49,54,51,50,55,54,50,72,71,38,87,85,55,55,66,67,61,52,51,53,52,49,52,53,45,53,58,59,57,64,48,49,64,61,49,47,52,50,44,49,54,40,40,52,52,40,49,58,50,58,72,71,57,81,73,85,71,84,56,63,67,44,53,51,45,43,51,53,50,49,53,52,51,57,59,70,74,107

pLDDT: mean 96.87, std 3.36, range [77.5, 98.94]